Protein AF-A0A1Q6SM02-F1 (afdb_monomer_lite)

pLDDT: mean 79.11, std 16.84, range [33.75, 97.19]

Structure (mmCIF, N/CA/C/O backbone):
data_AF-A0A1Q6SM02-F1
#
_entry.id   AF-A0A1Q6SM02-F1
#
loop_
_atom_site.group_PDB
_atom_site.id
_atom_site.type_symbol
_atom_site.label_atom_id
_atom_site.label_alt_id
_atom_site.label_comp_id
_atom_site.label_asym_id
_atom_site.label_entity_id
_atom_site.label_seq_id
_atom_site.pdbx_PDB_ins_code
_atom_site.Cartn_x
_atom_site.Cartn_y
_atom_site.Cartn_z
_atom_site.occupancy
_atom_site.B_iso_or_equiv
_atom_site.auth_seq_id
_atom_site.auth_comp_id
_atom_site.auth_asym_id
_atom_site.auth_atom_id
_atom_site.pdbx_PDB_model_num
ATOM 1 N N . MET A 1 1 ? -46.611 18.365 -77.953 1.00 64.06 1 MET A N 1
ATOM 2 C CA . MET A 1 1 ? -45.571 18.614 -76.939 1.00 64.06 1 MET A CA 1
ATOM 3 C C . MET A 1 1 ? -44.257 18.546 -77.681 1.00 64.06 1 MET A C 1
ATOM 5 O O . MET A 1 1 ? -43.938 17.483 -78.205 1.00 64.06 1 MET A O 1
ATOM 9 N N . GLU A 1 2 ? -43.618 19.692 -77.895 1.00 83.81 2 GLU A N 1
ATOM 10 C CA . GLU A 1 2 ? -42.408 19.755 -78.713 1.00 83.81 2 GLU A CA 1
ATOM 11 C C . GLU A 1 2 ? -41.227 19.149 -77.948 1.00 83.81 2 GLU A C 1
ATOM 13 O O . GLU A 1 2 ? -41.167 19.197 -76.719 1.00 83.81 2 GLU A O 1
ATOM 18 N N . ILE A 1 3 ? -40.283 18.544 -78.671 1.00 79.31 3 ILE A N 1
ATOM 19 C CA . ILE A 1 3 ? -39.077 17.931 -78.087 1.00 79.31 3 ILE A CA 1
ATOM 20 C C . ILE A 1 3 ? -38.283 18.949 -77.249 1.00 79.31 3 ILE A C 1
ATOM 22 O O . ILE A 1 3 ? -37.636 18.576 -76.274 1.00 79.31 3 ILE A O 1
ATOM 26 N N . THR A 1 4 ? -38.375 20.232 -77.592 1.00 79.38 4 THR A N 1
ATOM 27 C CA . THR A 1 4 ? -37.772 21.363 -76.881 1.00 79.38 4 THR A CA 1
ATOM 28 C C . THR A 1 4 ? -38.347 21.554 -75.475 1.00 79.38 4 THR A C 1
ATOM 30 O O . THR A 1 4 ? -37.567 21.700 -74.537 1.00 79.38 4 THR A O 1
ATOM 33 N N . ASP A 1 5 ? -39.666 21.460 -75.284 1.00 79.69 5 ASP A N 1
ATOM 34 C CA . ASP A 1 5 ? -40.306 21.573 -73.960 1.00 79.69 5 ASP A CA 1
ATOM 35 C C . ASP A 1 5 ? -39.909 20.414 -73.038 1.00 79.69 5 ASP A C 1
ATOM 37 O O . ASP A 1 5 ? -39.631 20.596 -71.850 1.00 79.69 5 ASP A O 1
ATOM 41 N N . VAL A 1 6 ? -39.823 19.208 -73.605 1.00 80.75 6 VAL A N 1
ATOM 42 C CA . VAL A 1 6 ? -39.367 18.011 -72.886 1.00 80.75 6 VAL A CA 1
ATOM 43 C C . VAL A 1 6 ? -37.889 18.148 -72.504 1.00 80.75 6 VAL A C 1
ATOM 45 O O . VAL A 1 6 ? -37.500 17.790 -71.392 1.00 80.75 6 VAL A O 1
ATOM 48 N N . LEU A 1 7 ? -37.065 18.729 -73.381 1.00 77.56 7 LEU A N 1
ATOM 49 C CA . LEU A 1 7 ? -35.649 18.979 -73.116 1.00 77.56 7 LEU A CA 1
ATOM 50 C C . LEU A 1 7 ? -35.455 20.003 -71.985 1.00 77.56 7 LEU A C 1
ATOM 52 O O . LEU A 1 7 ? -34.663 19.757 -71.075 1.00 77.56 7 LEU A O 1
ATOM 56 N N . PHE A 1 8 ? -36.219 21.101 -71.979 1.00 81.19 8 PHE A N 1
ATOM 57 C CA . PHE A 1 8 ? -36.167 22.105 -70.908 1.00 81.19 8 PHE A CA 1
ATOM 58 C C . PHE A 1 8 ? -36.619 21.564 -69.548 1.00 81.19 8 PHE A C 1
ATOM 60 O O . PHE A 1 8 ? -36.100 22.006 -68.524 1.00 81.19 8 PHE A O 1
ATOM 67 N N . ALA A 1 9 ? -37.531 20.589 -69.517 1.00 82.12 9 ALA A N 1
ATOM 68 C CA . ALA A 1 9 ? -37.955 19.944 -68.276 1.00 82.12 9 ALA A CA 1
ATOM 69 C C . ALA A 1 9 ? -36.935 18.911 -67.755 1.00 82.12 9 ALA A C 1
ATOM 71 O O . ALA A 1 9 ? -36.728 18.802 -66.547 1.00 82.12 9 ALA A O 1
ATOM 72 N N . ILE A 1 10 ? -36.271 18.162 -68.642 1.00 86.75 10 ILE A N 1
ATOM 73 C CA . ILE A 1 10 ? -35.351 17.077 -68.254 1.00 86.75 10 ILE A CA 1
ATOM 74 C C . ILE A 1 10 ? -33.971 17.604 -67.842 1.00 86.75 10 ILE A C 1
ATOM 76 O O . ILE A 1 10 ? -33.376 17.083 -66.898 1.00 86.75 10 ILE A O 1
ATOM 80 N N . VAL A 1 11 ? -33.458 18.643 -68.506 1.00 89.62 11 VAL A N 1
ATOM 81 C CA . VAL A 1 11 ? -32.135 19.227 -68.212 1.00 89.62 11 VAL A CA 1
ATOM 82 C C . VAL A 1 11 ? -31.948 19.624 -66.732 1.00 89.62 11 VAL A C 1
ATOM 84 O O . VAL A 1 11 ? -30.945 19.208 -66.146 1.00 89.62 11 VAL A O 1
ATOM 87 N N . PRO A 1 12 ? -32.871 20.352 -66.069 1.00 88.19 12 PRO A N 1
ATOM 88 C CA . PRO A 1 12 ? -32.714 20.690 -64.654 1.00 88.19 12 PRO A CA 1
ATOM 89 C C . PRO A 1 12 ? -32.813 19.460 -63.743 1.00 88.19 12 PRO A C 1
ATOM 91 O O . PRO A 1 12 ? -32.102 19.385 -62.743 1.00 88.19 12 PRO A O 1
ATOM 94 N N . ILE A 1 13 ? -33.630 18.463 -64.099 1.00 89.50 13 ILE A N 1
ATOM 95 C CA . ILE A 1 13 ? -33.746 17.213 -63.334 1.00 89.50 13 ILE A CA 1
ATOM 96 C C . ILE A 1 13 ? -32.425 16.439 -63.389 1.00 89.50 13 ILE A C 1
ATOM 98 O O . ILE A 1 13 ? -31.925 16.000 -62.353 1.00 89.50 13 ILE A O 1
ATOM 102 N N . LEU A 1 14 ? -31.814 16.327 -64.573 1.00 90.25 14 LEU A N 1
ATOM 103 C CA . LEU A 1 14 ? -30.504 15.694 -64.730 1.00 90.25 14 LEU A CA 1
ATOM 104 C C . LEU A 1 14 ? -29.422 16.433 -63.939 1.00 90.25 14 LEU A C 1
ATOM 106 O O . LEU A 1 14 ? -28.607 15.788 -63.282 1.00 90.25 14 LEU A O 1
ATOM 110 N N . PHE A 1 15 ? -29.446 17.768 -63.932 1.00 92.25 15 PHE A N 1
ATOM 111 C CA . PHE A 1 15 ? -28.503 18.562 -63.146 1.00 92.25 15 PHE A CA 1
ATOM 112 C C . PHE A 1 15 ? -28.636 18.291 -61.640 1.00 92.25 15 PHE A C 1
ATOM 114 O O . PHE A 1 15 ? -27.630 18.076 -60.965 1.00 92.25 15 PHE A O 1
ATOM 121 N N . VAL A 1 16 ? -29.865 18.219 -61.118 1.00 93.25 16 VAL A N 1
ATOM 122 C CA . VAL A 1 16 ? -30.122 17.898 -59.704 1.00 93.25 16 VAL A CA 1
ATOM 123 C C . VAL A 1 16 ? -29.669 16.477 -59.361 1.00 93.25 16 VAL A C 1
ATOM 125 O O . VAL A 1 16 ? -29.028 16.282 -58.330 1.00 93.25 16 VAL A O 1
ATOM 128 N N . VAL A 1 17 ? -29.931 15.489 -60.222 1.00 92.19 17 VAL A N 1
ATOM 129 C CA . VAL A 1 17 ? -29.490 14.099 -60.002 1.00 92.19 17 VAL A CA 1
ATOM 130 C C . VAL A 1 17 ? -27.964 14.002 -59.975 1.00 92.19 17 VAL A C 1
ATOM 132 O O . VAL A 1 17 ? -27.406 13.373 -59.073 1.00 92.19 17 VAL A O 1
ATOM 135 N N . VAL A 1 18 ? -27.278 14.669 -60.909 1.00 93.44 18 VAL A N 1
ATOM 136 C CA . VAL A 1 18 ? -25.810 14.729 -60.920 1.00 93.44 18 VAL A CA 1
ATOM 137 C C . VAL A 1 18 ? -25.301 15.413 -59.652 1.00 93.44 18 VAL A C 1
ATOM 139 O O . VAL A 1 18 ? -24.411 14.876 -58.992 1.00 93.44 18 VAL A O 1
ATOM 142 N N . PHE A 1 19 ? -25.902 16.532 -59.247 1.00 93.38 19 PHE A N 1
ATOM 143 C CA . PHE A 1 19 ? -25.490 17.259 -58.048 1.00 93.38 19 PHE A CA 1
ATOM 144 C C . PHE A 1 19 ? -25.663 16.423 -56.772 1.00 93.38 19 PHE A C 1
ATOM 146 O O . PHE A 1 19 ? -24.731 16.334 -55.975 1.00 93.38 19 PHE A O 1
ATOM 153 N N . ILE A 1 20 ? -26.801 15.737 -56.607 1.00 93.25 20 ILE A N 1
ATOM 154 C CA . ILE A 1 20 ? -27.042 14.813 -55.487 1.00 93.25 20 ILE A CA 1
ATOM 155 C C . ILE A 1 20 ? -26.026 13.664 -55.515 1.00 93.25 20 ILE A C 1
ATOM 157 O O . ILE A 1 20 ? -25.458 13.331 -54.476 1.00 93.25 20 ILE A O 1
ATOM 161 N N . SER A 1 21 ? -25.731 13.088 -56.685 1.00 87.81 21 SER A N 1
ATOM 162 C CA . SER A 1 21 ? -24.737 12.012 -56.796 1.00 87.81 21 SER A CA 1
ATOM 163 C C . SER A 1 21 ? -23.340 12.470 -56.348 1.00 87.81 21 SER A C 1
ATOM 165 O O . SER A 1 21 ? -22.699 11.793 -55.547 1.00 87.81 21 SER A O 1
ATOM 167 N N . VAL A 1 22 ? -22.905 13.670 -56.745 1.00 91.94 22 VAL A N 1
ATOM 168 C CA . VAL A 1 22 ? -21.622 14.244 -56.314 1.00 91.94 22 VAL A CA 1
ATOM 169 C C . VAL A 1 22 ? -21.636 14.522 -54.813 1.00 91.94 22 VAL A C 1
ATOM 171 O O . VAL A 1 22 ? -20.693 14.155 -54.113 1.00 91.94 22 VAL A O 1
ATOM 174 N N . PHE A 1 23 ? -22.721 15.100 -54.294 1.00 90.62 23 PHE A N 1
ATOM 175 C CA . PHE A 1 23 ? -22.845 15.420 -52.873 1.00 90.62 23 PHE A CA 1
ATOM 176 C C . PHE A 1 23 ? -22.827 14.160 -51.999 1.00 90.62 23 PHE A C 1
ATOM 178 O O . PHE A 1 23 ? -22.146 14.129 -50.976 1.00 90.62 23 PHE A O 1
ATOM 185 N N . THR A 1 24 ? -23.500 13.086 -52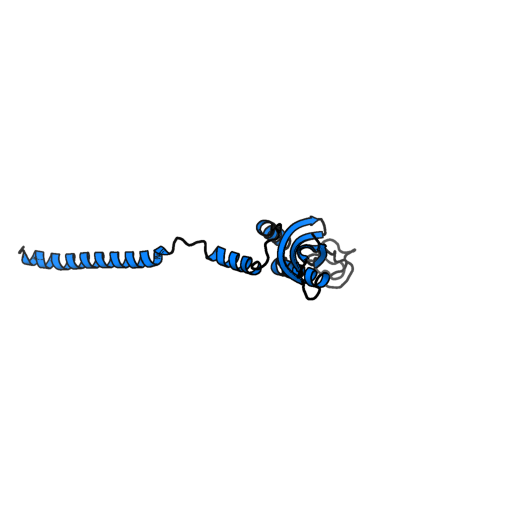.424 1.00 84.56 24 THR A N 1
ATOM 186 C CA . THR A 1 24 ? -23.455 11.792 -51.721 1.00 84.56 24 THR A CA 1
ATOM 187 C C . THR A 1 24 ? -22.058 11.176 -51.743 1.00 84.56 24 THR A C 1
ATOM 189 O O . THR A 1 24 ? -21.613 10.683 -50.710 1.00 84.56 24 THR A O 1
ATOM 192 N N . VAL A 1 25 ? -21.320 11.259 -52.856 1.00 85.88 25 VAL A N 1
ATOM 193 C CA . VAL A 1 25 ? -19.926 10.787 -52.923 1.00 85.88 25 VAL A CA 1
ATOM 194 C C . VAL A 1 25 ? -19.028 11.598 -51.989 1.00 85.88 25 VAL A C 1
ATOM 196 O O . VAL A 1 25 ? -18.250 11.000 -51.251 1.00 85.88 25 VAL A O 1
ATOM 199 N N . VAL A 1 26 ? -19.166 12.927 -51.957 1.00 86.19 26 VAL A N 1
ATOM 200 C CA . VAL A 1 26 ? -18.402 13.815 -51.061 1.00 86.19 26 VAL A CA 1
ATOM 201 C C . VAL A 1 26 ? -18.726 13.541 -49.590 1.00 86.19 26 VAL A C 1
ATOM 203 O O . VAL A 1 26 ? -17.819 13.424 -48.770 1.00 86.19 26 VAL A O 1
ATOM 206 N N . ILE A 1 27 ? -20.003 13.367 -49.239 1.00 83.00 27 ILE A N 1
ATOM 207 C CA . ILE A 1 27 ? -20.392 12.977 -47.878 1.00 83.00 27 ILE A CA 1
ATOM 208 C C . ILE A 1 27 ? -19.813 11.602 -47.544 1.00 83.00 27 ILE A C 1
ATOM 210 O O . ILE A 1 27 ? -19.272 11.433 -46.460 1.00 83.00 27 ILE A O 1
ATOM 214 N N . VAL A 1 28 ? -19.856 10.624 -48.452 1.00 79.38 28 VAL A N 1
ATOM 215 C CA . VAL A 1 28 ? -19.294 9.288 -48.200 1.00 79.38 28 VAL A CA 1
ATOM 216 C C . VAL A 1 28 ? -17.771 9.321 -48.084 1.00 79.38 28 VAL A C 1
ATOM 218 O O . VAL A 1 28 ? -17.237 8.565 -47.279 1.00 79.38 28 VAL A O 1
ATOM 221 N N . THR A 1 29 ? -17.048 10.167 -48.821 1.00 75.25 29 THR A N 1
ATOM 222 C CA . THR A 1 29 ? -15.586 10.295 -48.683 1.00 75.25 29 THR A CA 1
ATOM 223 C C . THR A 1 29 ? -15.193 11.047 -47.415 1.00 75.25 29 THR A C 1
ATOM 225 O O . THR A 1 29 ? -14.247 10.625 -46.752 1.00 75.25 29 THR A O 1
ATOM 228 N N . ILE A 1 30 ? -15.946 12.073 -47.006 1.00 74.12 30 ILE A N 1
ATOM 229 C CA . ILE A 1 30 ? -15.756 12.767 -45.721 1.00 74.12 30 ILE A CA 1
ATOM 230 C C . ILE A 1 30 ? -16.114 11.838 -44.557 1.00 74.12 30 ILE A C 1
ATOM 232 O O . ILE A 1 30 ? -15.329 11.683 -43.626 1.00 74.12 30 ILE A O 1
ATOM 236 N N . VAL A 1 31 ? -17.256 11.151 -44.625 1.00 69.25 31 VAL A N 1
ATOM 237 C CA . VAL A 1 31 ? -17.684 10.191 -43.603 1.00 69.25 31 VAL A CA 1
ATOM 238 C C . VAL A 1 31 ? -16.761 8.983 -43.585 1.00 69.25 31 VAL A C 1
ATOM 240 O O . VAL A 1 31 ? -16.445 8.550 -42.496 1.00 69.25 31 VAL A O 1
ATOM 243 N N . LYS A 1 32 ? -16.239 8.461 -44.704 1.00 63.03 32 LYS A N 1
ATOM 244 C CA . LYS A 1 32 ? -15.178 7.430 -44.677 1.00 63.03 32 LYS A CA 1
ATOM 245 C C . LYS A 1 32 ? -13.857 7.976 -44.130 1.00 63.03 32 LYS A C 1
ATOM 247 O O . LYS A 1 32 ? -13.170 7.241 -43.429 1.00 63.03 32 LYS A O 1
ATOM 252 N N . GLY A 1 33 ? -13.523 9.239 -44.392 1.00 56.91 33 GLY A N 1
ATOM 253 C CA . GLY A 1 33 ? -12.367 9.916 -43.798 1.00 56.91 33 GLY A CA 1
ATOM 254 C C . GLY A 1 33 ? -12.482 10.064 -42.278 1.00 56.91 33 GLY A C 1
ATOM 255 O O . GLY A 1 33 ? -11.493 9.907 -41.572 1.00 56.91 33 GLY A O 1
ATOM 256 N N . ILE A 1 34 ? -13.699 10.275 -41.767 1.00 57.28 34 ILE A N 1
ATOM 257 C CA . ILE A 1 34 ? -14.002 10.383 -40.329 1.00 57.28 34 ILE A CA 1
ATOM 258 C C . ILE A 1 34 ? -14.251 8.995 -39.693 1.00 57.28 34 ILE A C 1
ATOM 260 O O . ILE A 1 34 ? -13.859 8.737 -38.559 1.00 57.28 34 ILE A O 1
ATOM 264 N N . SER A 1 35 ? -14.850 8.060 -40.432 1.00 55.00 35 SER A N 1
ATOM 265 C CA . SER A 1 35 ? -15.261 6.714 -39.996 1.00 55.00 35 SER A CA 1
ATOM 266 C C . SER A 1 35 ? -14.170 5.657 -40.175 1.00 55.00 35 SER A C 1
ATOM 268 O O . SER A 1 35 ? -14.299 4.564 -39.622 1.00 55.00 35 SER A O 1
ATOM 270 N N . SER A 1 36 ? -13.065 5.960 -40.861 1.00 50.28 36 SER A N 1
ATOM 271 C CA . SER A 1 36 ? -11.835 5.152 -40.818 1.00 50.28 36 SER A CA 1
ATOM 272 C C . SER A 1 36 ? -11.050 5.355 -39.508 1.00 50.28 36 SER A C 1
ATOM 274 O O . SER A 1 36 ? -9.851 5.095 -39.445 1.00 50.28 36 SER A O 1
ATOM 276 N N . SER A 1 37 ? -11.736 5.785 -38.446 1.00 43.94 37 SER A N 1
ATOM 277 C CA . SER A 1 37 ? -11.270 5.759 -37.060 1.00 43.94 37 SER A CA 1
ATOM 278 C C . SER A 1 37 ? -12.229 4.965 -36.159 1.00 43.94 37 SER A C 1
ATOM 280 O O . SER A 1 37 ? -12.432 5.274 -34.993 1.00 43.94 37 SER A O 1
ATOM 282 N N . HIS A 1 38 ? -12.827 3.892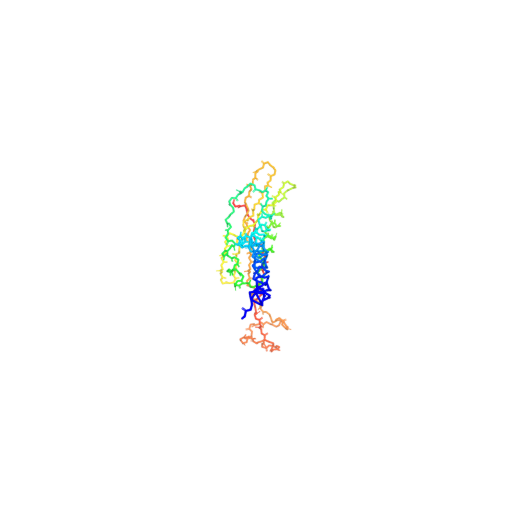 -36.682 1.00 45.78 38 HIS A N 1
ATOM 283 C CA . HIS A 1 38 ? -13.425 2.836 -35.857 1.00 45.78 38 HIS A CA 1
ATOM 284 C C . HIS A 1 38 ? -12.694 1.508 -36.067 1.00 45.78 38 HIS A C 1
ATOM 286 O O . HIS A 1 38 ? -13.245 0.497 -36.487 1.00 45.78 38 HIS A O 1
ATOM 292 N N . ARG A 1 39 ? -11.400 1.534 -35.740 1.00 44.88 39 ARG A N 1
ATOM 293 C CA . ARG A 1 39 ? -10.610 0.371 -35.315 1.00 44.88 39 ARG A CA 1
ATOM 294 C C . ARG A 1 39 ? -9.510 0.830 -34.353 1.00 44.88 39 ARG A C 1
ATOM 296 O O . ARG A 1 39 ? -8.335 0.579 -34.571 1.00 44.88 39 ARG A O 1
ATOM 303 N N . MET A 1 40 ? -9.883 1.550 -33.293 1.00 41.38 40 MET A N 1
ATOM 304 C CA . MET A 1 40 ? -8.947 1.863 -32.206 1.00 41.38 40 MET A CA 1
ATOM 305 C C . MET A 1 40 ? -9.631 2.166 -30.860 1.00 41.38 40 MET A C 1
ATOM 307 O O . MET A 1 40 ? -9.184 3.010 -30.093 1.00 41.38 40 MET A O 1
ATOM 311 N N . THR A 1 41 ? -10.664 1.406 -30.483 1.00 40.88 41 THR A N 1
ATOM 312 C CA . THR A 1 41 ? -11.091 1.282 -29.070 1.00 40.88 41 THR A CA 1
ATOM 313 C C . THR A 1 41 ? -10.127 0.376 -28.298 1.00 40.88 41 THR A C 1
ATOM 315 O O . THR A 1 41 ? -10.497 -0.664 -27.766 1.00 40.88 41 THR A O 1
ATOM 318 N N . GLY A 1 42 ? -8.850 0.744 -28.310 1.00 47.41 42 GLY A N 1
ATOM 319 C CA . GLY A 1 42 ? -7.785 0.055 -27.585 1.00 47.41 42 GLY A CA 1
ATOM 320 C C . GLY A 1 42 ? -6.601 0.960 -27.263 1.00 47.41 42 GLY A C 1
ATOM 321 O O . GLY A 1 42 ? -5.591 0.466 -26.785 1.00 47.41 42 GLY A O 1
ATOM 322 N N . ALA A 1 43 ? -6.690 2.265 -27.547 1.00 46.38 43 ALA A N 1
ATOM 323 C CA . ALA A 1 43 ? -5.626 3.219 -27.249 1.00 46.38 43 ALA A CA 1
ATOM 324 C C . ALA A 1 43 ? -5.890 4.027 -25.970 1.00 46.38 43 ALA A C 1
ATOM 326 O O . ALA A 1 43 ? -4.938 4.292 -25.259 1.00 46.38 43 ALA A O 1
ATOM 327 N N . VAL A 1 44 ? -7.141 4.336 -25.604 1.00 45.84 44 VAL A N 1
ATOM 328 C CA . VAL A 1 44 ? -7.430 5.095 -24.363 1.00 45.84 44 VAL A CA 1
ATOM 329 C C . VAL A 1 44 ? -7.294 4.222 -23.111 1.00 45.84 44 VAL A C 1
ATOM 331 O O . VAL A 1 44 ? -6.807 4.687 -22.086 1.00 45.84 44 VAL A O 1
ATOM 334 N N . ASP A 1 45 ? -7.601 2.929 -23.223 1.00 44.69 45 ASP A N 1
ATOM 335 C CA . ASP A 1 45 ? -7.330 1.961 -22.153 1.00 44.69 45 ASP A CA 1
ATOM 336 C C . ASP A 1 45 ? -5.826 1.645 -22.051 1.00 44.69 45 ASP A C 1
ATOM 338 O O . ASP A 1 45 ? -5.266 1.450 -20.971 1.00 44.69 45 ASP A O 1
ATOM 342 N N . ARG A 1 46 ? -5.121 1.702 -23.193 1.00 43.69 46 ARG A N 1
ATOM 343 C CA . ARG A 1 46 ? -3.664 1.582 -23.230 1.00 43.69 46 ARG A CA 1
ATOM 344 C C . ARG A 1 46 ? -2.951 2.824 -22.753 1.00 43.69 46 ARG A C 1
ATOM 346 O O . ARG A 1 46 ? -1.893 2.629 -22.214 1.00 43.69 46 ARG A O 1
ATOM 353 N N . THR A 1 47 ? -3.437 4.056 -22.891 1.00 47.28 47 THR A N 1
ATOM 354 C CA . THR A 1 47 ? -2.702 5.216 -22.348 1.00 47.28 47 THR A CA 1
ATOM 355 C C . THR A 1 47 ? -2.800 5.276 -20.827 1.00 47.28 47 THR A C 1
ATOM 357 O O . THR A 1 47 ? -1.827 5.653 -20.189 1.00 47.28 47 THR A O 1
ATOM 360 N N . ILE A 1 48 ? -3.909 4.826 -20.228 1.00 51.00 48 ILE A N 1
ATOM 361 C CA . ILE A 1 48 ? -4.004 4.644 -18.769 1.00 51.00 48 ILE A CA 1
ATOM 362 C C . ILE A 1 48 ? -3.131 3.459 -18.330 1.00 51.00 48 ILE A C 1
ATOM 364 O O . ILE A 1 48 ? -2.335 3.603 -17.405 1.00 51.00 48 ILE A O 1
ATOM 368 N N . SER A 1 49 ? -3.174 2.336 -19.056 1.00 47.66 49 SER A N 1
ATOM 369 C CA . SER A 1 49 ? -2.292 1.189 -18.784 1.00 47.66 49 SER A CA 1
ATOM 370 C C . SER A 1 49 ? -0.814 1.495 -19.055 1.00 47.66 49 SER A C 1
ATOM 372 O O . SER A 1 49 ? 0.039 1.028 -18.325 1.00 47.66 49 SER A O 1
ATOM 374 N N . GLN A 1 50 ? -0.489 2.337 -20.037 1.00 47.91 50 GLN A N 1
ATOM 375 C CA . GLN A 1 50 ? 0.863 2.781 -20.391 1.00 47.91 50 GLN A CA 1
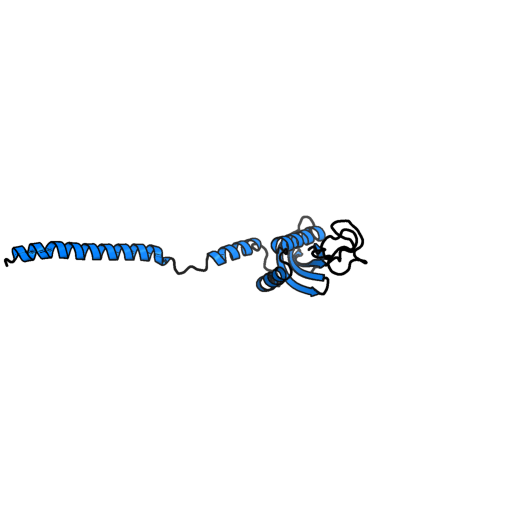ATOM 376 C C . GLN A 1 50 ? 1.337 3.892 -19.462 1.00 47.91 50 GLN A C 1
ATOM 378 O O . GLN A 1 50 ? 2.531 3.974 -19.216 1.00 47.91 50 GLN A O 1
ATOM 383 N N . ALA A 1 51 ? 0.453 4.723 -18.904 1.00 47.75 51 ALA A N 1
ATOM 384 C CA . ALA A 1 51 ? 0.790 5.645 -17.819 1.00 47.75 51 ALA A CA 1
ATOM 385 C C . ALA A 1 51 ? 1.042 4.883 -16.504 1.00 47.75 51 ALA A C 1
ATOM 387 O O . ALA A 1 51 ? 1.906 5.279 -15.726 1.00 47.75 51 ALA A O 1
ATOM 388 N N . MET A 1 52 ? 0.367 3.748 -16.286 1.00 47.66 52 MET A N 1
ATOM 389 C CA . MET A 1 52 ? 0.689 2.818 -15.196 1.00 47.66 52 MET A CA 1
ATOM 390 C C . MET A 1 52 ? 1.959 1.988 -15.486 1.00 47.66 52 MET A C 1
ATOM 392 O O . MET A 1 52 ? 2.784 1.821 -14.590 1.00 47.66 52 MET A O 1
ATOM 396 N N . ASP A 1 53 ? 2.192 1.557 -16.731 1.00 45.59 53 ASP A N 1
ATOM 397 C CA . ASP A 1 53 ? 3.385 0.794 -17.136 1.00 45.59 53 ASP A CA 1
ATOM 398 C C . ASP A 1 53 ? 4.636 1.674 -17.291 1.00 45.59 53 ASP A C 1
ATOM 400 O O . ASP A 1 53 ? 5.751 1.190 -17.112 1.00 45.59 53 ASP A O 1
ATOM 404 N N . SER A 1 54 ? 4.506 2.976 -17.558 1.00 41.34 54 SER A N 1
ATOM 405 C CA . SER A 1 54 ? 5.646 3.911 -17.642 1.00 41.34 54 SER A CA 1
ATOM 406 C C . SER A 1 54 ? 6.183 4.351 -16.277 1.00 41.34 54 SER A C 1
ATOM 408 O O . SER A 1 54 ? 7.272 4.915 -16.213 1.00 41.34 54 SER A O 1
ATOM 410 N N . ILE A 1 55 ? 5.516 3.984 -15.175 1.00 47.44 55 ILE A N 1
ATOM 411 C CA . ILE A 1 55 ? 6.124 3.968 -13.831 1.00 47.44 55 ILE A CA 1
ATOM 412 C C . ILE A 1 55 ? 6.972 2.689 -13.626 1.00 47.44 55 ILE A C 1
ATOM 414 O O . ILE A 1 55 ? 7.800 2.627 -12.715 1.00 47.44 55 ILE A O 1
ATOM 418 N N . SER A 1 56 ? 6.822 1.675 -14.488 1.00 44.66 56 SER A N 1
ATOM 419 C CA . SER A 1 56 ? 7.564 0.402 -14.429 1.00 44.66 56 SER A CA 1
ATOM 420 C C . SER A 1 56 ? 8.755 0.311 -15.398 1.00 44.66 56 SER A C 1
ATOM 422 O O . SER A 1 56 ? 9.503 -0.670 -15.383 1.00 44.66 56 SER A O 1
ATOM 424 N N . GLY A 1 57 ? 8.979 1.335 -16.224 1.00 36.25 57 GLY A N 1
ATOM 425 C CA . GLY A 1 57 ? 10.043 1.343 -17.224 1.00 36.25 57 GLY A CA 1
ATOM 426 C C . GLY A 1 57 ? 11.430 1.567 -16.623 1.00 36.25 57 GLY A C 1
ATOM 427 O O . GLY A 1 57 ? 11.833 2.706 -16.415 1.00 36.25 57 GLY A O 1
ATOM 428 N N . GLY A 1 58 ? 12.188 0.487 -16.408 1.00 33.75 58 GLY A N 1
ATOM 429 C CA . GLY A 1 58 ? 13.642 0.583 -16.223 1.00 33.75 58 GLY A CA 1
ATOM 430 C C . GLY A 1 58 ? 14.325 -0.508 -15.404 1.00 33.75 58 GLY A C 1
ATOM 431 O O . GLY A 1 58 ? 15.533 -0.417 -15.208 1.00 33.75 58 GLY A O 1
ATOM 432 N N . PHE A 1 59 ? 13.611 -1.529 -14.923 1.00 39.59 59 PHE A N 1
ATOM 433 C CA . PHE A 1 59 ? 14.221 -2.617 -14.160 1.00 39.59 59 PHE A CA 1
ATOM 434 C C . PHE A 1 59 ? 13.972 -3.966 -14.815 1.00 39.59 59 PHE A C 1
ATOM 436 O O . PHE A 1 59 ? 12.829 -4.381 -14.975 1.00 39.59 59 PHE A O 1
ATOM 443 N N . GLN A 1 60 ? 15.060 -4.642 -15.190 1.00 46.50 60 GLN A N 1
ATOM 444 C CA . GLN A 1 60 ? 15.065 -6.020 -15.672 1.00 46.50 60 GLN A CA 1
ATOM 445 C C . GLN A 1 60 ? 14.181 -6.864 -14.742 1.00 46.50 60 GLN A C 1
ATOM 447 O O . GLN A 1 60 ? 14.437 -6.948 -13.538 1.00 46.50 60 GLN A O 1
ATOM 452 N N . SER A 1 61 ? 13.072 -7.354 -15.296 1.00 43.41 61 SER A N 1
ATOM 453 C CA . SER A 1 61 ? 11.882 -7.749 -14.548 1.00 43.41 61 SER A CA 1
ATOM 454 C C . SER A 1 61 ? 12.191 -8.880 -13.573 1.00 43.41 61 SER A C 1
ATOM 456 O O . SER A 1 61 ? 12.292 -10.040 -13.973 1.00 43.41 61 SER A O 1
ATOM 458 N N . LEU A 1 62 ? 12.285 -8.564 -12.281 1.00 57.41 62 LEU A N 1
ATOM 459 C CA . LEU A 1 62 ? 11.903 -9.560 -11.292 1.00 57.41 62 LEU A CA 1
ATOM 460 C C . LEU A 1 62 ? 10.422 -9.866 -11.518 1.00 57.41 62 LEU A C 1
ATOM 462 O O . LEU A 1 62 ? 9.625 -8.944 -11.703 1.00 57.41 62 LEU A O 1
ATOM 466 N N . MET A 1 63 ? 10.054 -11.146 -11.496 1.00 65.56 63 MET A N 1
ATOM 467 C CA . MET A 1 63 ? 8.651 -11.539 -11.415 1.00 65.56 63 MET A CA 1
ATOM 468 C C . MET A 1 63 ? 8.117 -11.082 -10.059 1.00 65.56 63 MET A C 1
ATOM 470 O O . MET A 1 63 ? 8.326 -11.738 -9.040 1.00 65.56 63 MET A O 1
ATOM 474 N N . LEU A 1 64 ? 7.487 -9.911 -10.051 1.00 76.94 64 LEU A N 1
ATOM 475 C CA . LEU A 1 64 ? 6.638 -9.492 -8.952 1.00 76.94 64 LEU A CA 1
ATOM 476 C C . LEU A 1 64 ? 5.268 -10.140 -9.147 1.00 76.94 64 LEU A C 1
ATOM 478 O O . LEU A 1 64 ? 4.736 -10.168 -10.262 1.00 76.94 64 LEU A O 1
ATOM 482 N N . ASN A 1 65 ? 4.683 -10.636 -8.067 1.00 84.38 65 ASN A N 1
ATOM 483 C CA . ASN A 1 65 ? 3.390 -11.306 -8.085 1.00 84.38 65 ASN A CA 1
ATOM 484 C C . ASN A 1 65 ? 2.255 -10.278 -8.153 1.00 84.38 65 ASN A C 1
ATOM 486 O O . ASN A 1 65 ? 1.520 -10.103 -7.192 1.00 84.38 65 ASN A O 1
ATOM 490 N N . ASN A 1 66 ? 2.113 -9.555 -9.264 1.00 87.31 66 ASN A N 1
ATOM 491 C CA . ASN A 1 66 ? 1.102 -8.504 -9.375 1.00 87.31 66 ASN A CA 1
ATOM 492 C C . ASN A 1 66 ? -0.321 -9.089 -9.434 1.00 87.31 66 ASN A C 1
ATOM 494 O O . ASN A 1 66 ? -0.723 -9.679 -10.436 1.00 87.31 66 ASN A O 1
ATOM 498 N N . ARG A 1 67 ? -1.102 -8.871 -8.372 1.00 90.56 67 ARG A N 1
ATOM 499 C CA . ARG A 1 67 ? -2.527 -9.234 -8.276 1.00 90.56 67 ARG A CA 1
ATOM 500 C C . ARG A 1 67 ? -3.428 -8.009 -8.096 1.00 90.56 67 ARG A C 1
ATOM 502 O O . ARG A 1 67 ? -4.613 -8.150 -7.790 1.00 90.56 67 ARG A O 1
ATOM 509 N N . GLY A 1 68 ? -2.898 -6.805 -8.337 1.00 82.94 68 GLY A N 1
ATOM 510 C CA . GLY A 1 68 ? -3.604 -5.539 -8.133 1.00 82.94 68 GLY A CA 1
ATOM 511 C C . GLY A 1 68 ? -4.929 -5.436 -8.894 1.00 82.94 68 GLY A C 1
ATOM 512 O O . GLY A 1 68 ? -5.895 -4.921 -8.344 1.00 82.94 68 GLY A O 1
ATOM 513 N N . GLY A 1 69 ? -5.021 -6.002 -10.102 1.00 85.56 69 GLY A N 1
ATOM 514 C CA . GLY A 1 69 ? -6.251 -5.965 -10.907 1.00 85.56 69 GLY A CA 1
ATOM 515 C C . GLY A 1 69 ? -7.466 -6.640 -10.254 1.00 85.56 69 GLY A C 1
ATOM 516 O O . GLY A 1 69 ? -8.593 -6.236 -10.513 1.00 85.56 69 GLY A O 1
ATOM 517 N N . VAL A 1 70 ? -7.249 -7.631 -9.381 1.00 90.31 70 VAL A N 1
ATOM 518 C CA . VAL A 1 70 ? -8.327 -8.310 -8.637 1.00 90.31 70 VAL A CA 1
ATOM 519 C C . VAL A 1 70 ? -8.438 -7.766 -7.214 1.00 90.31 70 VAL A C 1
ATOM 521 O O . VAL A 1 70 ? -9.541 -7.583 -6.704 1.00 90.31 70 VAL A O 1
ATOM 524 N N . LEU A 1 71 ? -7.302 -7.481 -6.574 1.00 90.25 71 LEU A N 1
ATOM 525 C CA . LEU A 1 71 ? -7.271 -7.114 -5.160 1.00 90.25 71 LEU A CA 1
ATOM 526 C C . LEU A 1 71 ? -7.648 -5.654 -4.905 1.00 90.25 71 LEU A C 1
ATOM 528 O O . LEU A 1 71 ? -8.273 -5.381 -3.890 1.00 90.25 71 LEU A O 1
ATOM 532 N N . ILE A 1 72 ? -7.327 -4.716 -5.802 1.00 91.50 72 ILE A N 1
ATOM 533 C CA . ILE A 1 72 ? -7.665 -3.298 -5.592 1.00 91.50 72 ILE A CA 1
ATOM 534 C C . ILE A 1 72 ? -9.185 -3.098 -5.478 1.00 91.50 72 ILE A C 1
ATOM 536 O O . ILE A 1 72 ? -9.605 -2.517 -4.481 1.00 91.50 72 ILE A O 1
ATOM 540 N N . PRO A 1 73 ? -10.031 -3.619 -6.393 1.00 92.81 73 PRO A N 1
ATOM 541 C CA . PRO A 1 73 ? -11.482 -3.514 -6.237 1.00 92.81 73 PRO A CA 1
ATOM 542 C C . PRO A 1 73 ? -11.996 -4.140 -4.936 1.00 92.81 73 PRO A C 1
ATOM 544 O O . PRO A 1 73 ? -12.871 -3.568 -4.293 1.00 92.81 73 PRO A O 1
ATOM 547 N N . GLN A 1 74 ? -11.437 -5.285 -4.526 1.00 92.12 74 GLN A N 1
ATOM 548 C CA . GLN A 1 74 ? -11.808 -5.951 -3.276 1.00 92.12 74 GLN A CA 1
ATOM 549 C C . GLN A 1 74 ? -11.447 -5.099 -2.050 1.00 92.12 74 GLN A C 1
ATOM 551 O O . GLN A 1 74 ? -12.280 -4.905 -1.169 1.00 92.12 74 GLN A O 1
ATOM 556 N N . ILE A 1 75 ? -10.228 -4.555 -2.006 1.00 92.56 75 ILE A N 1
ATOM 557 C CA . ILE A 1 75 ? -9.764 -3.708 -0.902 1.00 92.56 75 ILE A CA 1
ATOM 558 C C . ILE A 1 75 ? -10.574 -2.412 -0.857 1.00 92.56 75 ILE A C 1
ATOM 560 O O . ILE A 1 75 ? -10.995 -2.017 0.220 1.00 92.56 75 ILE A O 1
ATOM 564 N N . THR A 1 76 ? -10.829 -1.764 -1.998 1.00 92.31 76 THR A N 1
ATOM 565 C CA . THR A 1 76 ? -11.609 -0.516 -2.056 1.00 92.31 76 THR A CA 1
ATOM 566 C C . THR A 1 76 ? -13.085 -0.734 -1.710 1.00 92.31 76 THR A C 1
ATOM 568 O O . THR A 1 76 ? -13.710 0.157 -1.138 1.00 92.31 76 THR A O 1
ATOM 571 N N . ALA A 1 77 ? -13.648 -1.912 -1.998 1.00 90.62 77 ALA A N 1
ATOM 572 C CA . ALA A 1 77 ? -14.988 -2.274 -1.534 1.00 90.62 77 ALA A CA 1
ATOM 573 C C . ALA A 1 77 ? -15.050 -2.408 -0.001 1.00 90.62 77 ALA A C 1
ATOM 575 O O . ALA A 1 77 ? -16.018 -1.961 0.611 1.00 90.62 77 ALA A O 1
ATOM 576 N N . ASP A 1 78 ? -14.011 -2.980 0.616 1.00 90.06 78 ASP A N 1
ATOM 577 C CA . ASP A 1 78 ? -13.909 -3.106 2.075 1.00 90.06 78 ASP A CA 1
ATOM 578 C C . ASP A 1 78 ? -13.519 -1.779 2.763 1.00 90.06 78 ASP A C 1
ATOM 580 O O . ASP A 1 78 ? -13.972 -1.497 3.875 1.00 90.06 78 ASP A O 1
ATOM 584 N N . PHE A 1 79 ? -12.699 -0.961 2.098 1.00 90.88 79 PHE A N 1
ATOM 585 C CA . PHE A 1 79 ? -12.102 0.283 2.590 1.00 90.88 79 PHE A CA 1
ATOM 586 C C . PHE A 1 79 ? -12.164 1.372 1.505 1.00 90.88 79 PHE A C 1
ATOM 588 O O . PHE A 1 79 ? -11.214 1.531 0.733 1.00 90.88 79 PHE A O 1
ATOM 595 N N . PRO A 1 80 ? -13.261 2.148 1.429 1.00 88.69 80 PRO A N 1
ATOM 596 C CA . PRO A 1 80 ? -13.440 3.182 0.403 1.00 88.69 80 PRO A CA 1
ATOM 597 C C . PRO A 1 80 ? -12.387 4.299 0.428 1.00 88.69 80 PRO A C 1
ATOM 599 O O . PRO A 1 80 ? -12.201 5.001 -0.562 1.00 88.69 80 PRO A O 1
ATOM 602 N N . ASP A 1 81 ? -11.708 4.475 1.559 1.00 86.56 81 ASP A N 1
ATOM 603 C CA . ASP A 1 81 ? -10.624 5.432 1.783 1.00 86.56 81 ASP A CA 1
ATOM 604 C C . ASP A 1 81 ? -9.239 4.892 1.378 1.00 86.56 81 ASP A C 1
ATOM 606 O O . ASP A 1 81 ? -8.257 5.638 1.370 1.00 86.56 81 ASP A O 1
ATOM 610 N N 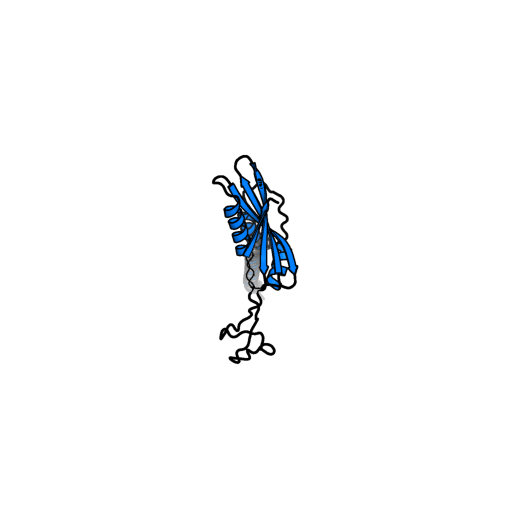. PHE A 1 82 ? -9.132 3.607 1.022 1.00 92.38 82 PHE A N 1
ATOM 611 C CA . PHE A 1 82 ? -7.873 3.020 0.581 1.00 92.38 82 PHE A CA 1
ATOM 612 C C . PHE A 1 82 ? -7.406 3.625 -0.748 1.00 92.38 82 PHE A C 1
ATOM 614 O O . PHE A 1 82 ? -8.099 3.563 -1.764 1.00 92.38 82 PHE A O 1
ATOM 621 N N . SER A 1 83 ? -6.172 4.135 -0.758 1.00 93.50 83 SER A N 1
ATOM 622 C CA . SER A 1 83 ? -5.507 4.647 -1.957 1.00 93.50 83 SER A CA 1
ATOM 623 C C . SER A 1 83 ? -4.329 3.749 -2.357 1.00 93.50 83 SER A C 1
ATOM 625 O O . SER A 1 83 ? -3.295 3.761 -1.678 1.00 93.50 83 SER A O 1
ATOM 627 N N . PRO A 1 84 ? -4.426 3.007 -3.480 1.00 92.81 84 PRO A N 1
ATOM 628 C CA . PRO A 1 84 ? -3.337 2.160 -3.965 1.00 92.81 84 PRO A CA 1
ATOM 629 C C . PRO A 1 84 ? -2.055 2.952 -4.233 1.00 92.81 84 PRO A C 1
ATOM 631 O O . PRO A 1 84 ? -0.965 2.506 -3.889 1.00 92.81 84 PRO A O 1
ATOM 634 N N . THR A 1 85 ? -2.176 4.155 -4.801 1.00 93.75 85 THR A N 1
ATOM 635 C CA . THR A 1 85 ? -1.030 5.021 -5.105 1.00 93.75 85 THR A CA 1
ATOM 636 C C . THR A 1 85 ? -0.267 5.403 -3.840 1.00 93.75 85 THR A C 1
ATOM 638 O O . THR A 1 85 ? 0.962 5.334 -3.821 1.00 93.75 85 THR A O 1
ATOM 641 N N . VAL A 1 86 ? -0.985 5.755 -2.769 1.00 94.12 86 VAL A N 1
ATOM 642 C CA . VAL A 1 86 ? -0.370 6.081 -1.474 1.00 94.12 86 VAL A CA 1
ATOM 643 C C . VAL A 1 86 ? 0.279 4.840 -0.869 1.00 94.12 86 VAL A C 1
ATOM 645 O O . VAL A 1 86 ? 1.439 4.905 -0.474 1.00 94.12 86 VAL A O 1
ATOM 648 N N . ALA A 1 87 ? -0.411 3.697 -0.869 1.00 94.75 87 ALA A N 1
ATOM 649 C CA . ALA A 1 87 ? 0.118 2.443 -0.333 1.00 94.75 87 ALA A CA 1
ATOM 650 C C . ALA A 1 87 ? 1.434 2.025 -1.018 1.00 94.75 87 ALA A C 1
ATOM 652 O O . ALA A 1 87 ? 2.424 1.724 -0.347 1.00 94.75 87 ALA A O 1
ATOM 653 N N . LEU A 1 88 ? 1.472 2.066 -2.355 1.00 95.50 88 LEU A N 1
ATOM 654 C CA . LEU A 1 88 ? 2.667 1.747 -3.140 1.00 95.50 88 LEU A CA 1
ATOM 655 C C . LEU A 1 88 ? 3.793 2.768 -2.914 1.00 95.50 88 LEU A C 1
ATOM 657 O O . LEU A 1 88 ? 4.955 2.375 -2.810 1.00 95.50 88 LEU A O 1
ATOM 661 N N . GLY A 1 89 ? 3.465 4.059 -2.802 1.00 94.06 89 GLY A N 1
ATOM 662 C CA . GLY A 1 89 ? 4.430 5.110 -2.470 1.00 94.06 89 GLY A CA 1
ATOM 663 C C . GLY A 1 89 ? 5.062 4.902 -1.092 1.00 94.06 89 GLY A C 1
ATOM 664 O O . GLY A 1 89 ? 6.287 4.873 -0.975 1.00 94.06 89 GLY A O 1
ATOM 665 N N . CYS A 1 90 ? 4.240 4.656 -0.069 1.00 94.81 90 CYS A N 1
ATOM 666 C CA . CYS A 1 90 ? 4.700 4.343 1.283 1.00 94.81 90 CYS A CA 1
ATOM 667 C C . CYS A 1 90 ? 5.571 3.084 1.318 1.00 94.81 90 CYS A C 1
ATOM 669 O O . CYS A 1 90 ? 6.569 3.056 2.033 1.00 94.81 90 CYS A O 1
ATOM 671 N N . ALA A 1 91 ? 5.232 2.050 0.544 1.00 95.94 91 ALA A N 1
ATOM 672 C CA . ALA A 1 91 ? 6.030 0.831 0.481 1.00 95.94 91 ALA A CA 1
ATOM 673 C C . ALA A 1 91 ? 7.416 1.066 -0.133 1.00 95.94 91 ALA A C 1
ATOM 675 O O . ALA A 1 91 ? 8.418 0.608 0.419 1.00 95.94 91 ALA A O 1
ATOM 676 N N . LYS A 1 92 ? 7.488 1.815 -1.242 1.00 94.38 92 LYS A N 1
ATOM 677 C CA . LYS A 1 92 ? 8.766 2.202 -1.855 1.00 94.38 92 LYS A CA 1
ATOM 678 C C . LYS A 1 92 ? 9.621 3.015 -0.890 1.00 94.38 92 LYS A C 1
ATOM 680 O O . LYS A 1 92 ? 10.805 2.720 -0.743 1.00 94.38 92 LYS A O 1
ATOM 685 N N . GLU A 1 93 ? 9.018 3.984 -0.206 1.00 93.69 93 GLU A N 1
ATOM 686 C CA . GLU A 1 93 ? 9.735 4.815 0.759 1.00 93.69 93 GLU A CA 1
ATOM 687 C C . GLU A 1 93 ? 10.205 4.007 1.971 1.00 93.69 93 GLU A C 1
ATOM 689 O O . GLU A 1 93 ? 11.342 4.146 2.403 1.00 93.69 93 GLU A O 1
ATOM 694 N N . ALA A 1 94 ? 9.400 3.072 2.474 1.00 94.31 94 ALA A N 1
ATOM 695 C CA . ALA A 1 94 ? 9.803 2.231 3.595 1.00 94.31 94 ALA A CA 1
ATOM 696 C C . ALA A 1 94 ? 10.975 1.295 3.241 1.00 94.31 94 ALA A C 1
ATOM 698 O O . ALA A 1 94 ? 11.879 1.093 4.055 1.00 94.31 94 ALA A O 1
ATOM 699 N N . VAL A 1 95 ? 11.003 0.756 2.016 1.00 92.75 95 VAL A N 1
ATOM 700 C CA . VAL A 1 95 ? 12.174 0.026 1.498 1.00 92.75 95 VAL A CA 1
ATOM 701 C C . VAL A 1 95 ? 13.370 0.961 1.372 1.00 92.75 95 VAL A C 1
ATOM 703 O O . VAL A 1 95 ? 14.479 0.576 1.753 1.00 92.75 95 VAL A O 1
ATOM 706 N N . ARG A 1 96 ? 13.143 2.193 0.898 1.00 91.00 96 ARG A N 1
ATOM 707 C CA . ARG A 1 96 ? 14.189 3.204 0.784 1.00 91.00 96 ARG A CA 1
ATOM 708 C C . ARG A 1 96 ? 14.834 3.459 2.148 1.00 91.00 96 ARG A C 1
ATOM 710 O O . ARG A 1 96 ? 16.025 3.227 2.310 1.00 91.00 96 ARG A O 1
ATOM 717 N N . MET A 1 97 ? 14.032 3.809 3.146 1.00 89.94 97 MET A N 1
ATOM 718 C CA . MET A 1 97 ? 14.490 4.123 4.499 1.00 89.94 97 MET A CA 1
ATOM 719 C C . MET A 1 97 ? 15.181 2.950 5.205 1.00 89.94 97 MET A C 1
ATOM 721 O O . MET A 1 97 ? 16.103 3.172 5.984 1.00 89.94 97 MET A O 1
ATOM 725 N N . LYS A 1 98 ? 14.737 1.706 4.975 1.00 89.94 98 LYS A N 1
ATOM 726 C CA . LYS A 1 98 ? 15.275 0.540 5.695 1.00 89.94 98 LYS A CA 1
ATOM 727 C C . LYS A 1 98 ? 16.550 -0.037 5.079 1.00 89.94 98 LYS A C 1
ATOM 729 O O . LYS A 1 98 ? 17.375 -0.577 5.812 1.00 89.94 98 LYS A O 1
ATOM 734 N N . TYR A 1 99 ? 16.679 0.006 3.755 1.00 82.88 99 TYR A N 1
ATOM 735 C CA . TYR A 1 99 ? 17.715 -0.741 3.031 1.00 82.88 99 TYR A CA 1
ATOM 736 C C . TYR A 1 99 ? 18.627 0.114 2.157 1.00 82.88 99 TYR A C 1
ATOM 738 O O . TYR A 1 99 ? 19.617 -0.410 1.648 1.00 82.88 99 TYR A O 1
ATOM 746 N N . THR A 1 100 ? 18.309 1.391 1.943 1.00 68.50 100 THR A N 1
ATOM 747 C CA . THR A 1 100 ? 19.109 2.215 1.032 1.00 68.50 100 THR A CA 1
ATOM 748 C C . THR A 1 100 ? 20.348 2.733 1.740 1.00 68.50 100 THR A C 1
ATOM 750 O O . THR A 1 100 ? 20.264 3.566 2.634 1.00 68.50 100 THR A O 1
ATOM 753 N N . ASP A 1 101 ? 21.490 2.231 1.284 1.00 67.81 101 ASP A N 1
ATOM 754 C CA . ASP A 1 101 ? 22.741 2.983 1.189 1.00 67.81 101 ASP A CA 1
ATOM 755 C C . ASP A 1 101 ? 22.740 3.760 -0.150 1.00 67.81 101 ASP A C 1
ATOM 757 O O . ASP A 1 101 ? 21.962 3.405 -1.046 1.00 67.81 101 ASP A O 1
ATOM 761 N N . ASP A 1 102 ? 23.601 4.767 -0.338 1.00 62.28 102 ASP A N 1
ATOM 762 C CA . ASP A 1 102 ? 23.589 5.761 -1.445 1.00 62.28 102 ASP A CA 1
ATOM 763 C C . ASP A 1 102 ? 23.583 5.181 -2.888 1.00 62.28 102 ASP A C 1
ATOM 765 O O . ASP A 1 102 ? 23.470 5.908 -3.877 1.00 62.28 102 ASP A O 1
ATOM 769 N N . THR A 1 103 ? 23.689 3.859 -3.045 1.00 69.06 103 THR A N 1
ATOM 770 C CA . THR A 1 103 ? 23.779 3.139 -4.325 1.00 69.06 103 THR A CA 1
ATOM 771 C C . THR A 1 103 ? 22.548 2.301 -4.693 1.00 69.06 103 THR A C 1
ATOM 773 O O . THR A 1 103 ? 22.551 1.676 -5.761 1.00 69.06 103 THR A O 1
ATOM 776 N N . MET A 1 104 ? 21.517 2.244 -3.841 1.00 78.62 104 MET A N 1
ATOM 777 C CA . MET A 1 104 ? 20.315 1.437 -4.085 1.00 78.62 104 MET A CA 1
ATOM 778 C C . MET A 1 104 ? 19.201 2.243 -4.771 1.00 78.62 104 MET A C 1
ATOM 780 O O . MET A 1 104 ? 18.766 3.289 -4.292 1.00 78.62 104 MET A O 1
ATOM 784 N N . THR A 1 105 ? 18.710 1.734 -5.902 1.00 85.19 105 THR A N 1
ATOM 785 C CA . THR A 1 105 ? 17.601 2.312 -6.667 1.00 85.19 105 THR A CA 1
ATOM 786 C C . THR A 1 105 ? 16.330 1.501 -6.445 1.00 85.19 105 THR A C 1
ATOM 788 O O . THR A 1 105 ? 16.229 0.343 -6.847 1.00 85.19 105 THR A O 1
ATOM 791 N N . VAL A 1 106 ? 15.335 2.115 -5.802 1.00 88.50 106 VAL A N 1
ATOM 792 C CA . VAL A 1 106 ? 14.006 1.514 -5.621 1.00 88.50 106 VAL A CA 1
ATOM 793 C C . VAL A 1 106 ? 13.210 1.634 -6.922 1.00 88.50 106 VAL A C 1
ATOM 795 O O . VAL A 1 106 ? 13.076 2.722 -7.479 1.00 88.50 106 VAL A O 1
ATOM 798 N N . GLY A 1 107 ? 12.700 0.506 -7.411 1.00 87.31 107 GLY A N 1
ATOM 799 C CA . GLY A 1 107 ? 12.007 0.360 -8.688 1.00 87.31 107 GLY A CA 1
ATOM 800 C C . GLY A 1 107 ? 10.486 0.249 -8.553 1.00 87.31 107 GLY A C 1
ATOM 801 O O . GLY A 1 107 ? 9.825 1.047 -7.879 1.00 87.31 107 GLY A O 1
ATOM 802 N N . ASN A 1 108 ? 9.904 -0.724 -9.256 1.00 88.25 108 ASN A N 1
ATOM 803 C CA . ASN A 1 108 ? 8.462 -0.958 -9.270 1.00 88.25 108 ASN A CA 1
ATOM 804 C C . ASN A 1 108 ? 7.962 -1.557 -7.942 1.00 88.25 108 ASN A C 1
ATOM 806 O O . ASN A 1 108 ? 8.709 -2.275 -7.273 1.00 88.25 108 ASN A O 1
ATOM 810 N N . ALA A 1 109 ? 6.701 -1.287 -7.597 1.00 92.50 109 ALA A N 1
ATOM 811 C CA . ALA A 1 109 ? 6.002 -1.871 -6.457 1.00 92.50 109 ALA A CA 1
ATOM 812 C C . ALA A 1 109 ? 4.607 -2.338 -6.883 1.00 92.50 109 ALA A C 1
ATOM 814 O O . ALA A 1 109 ? 3.919 -1.619 -7.607 1.00 92.50 109 ALA A O 1
ATOM 815 N N . VAL A 1 110 ? 4.183 -3.517 -6.429 1.00 94.06 110 VAL A N 1
ATOM 816 C CA . VAL A 1 110 ? 2.885 -4.108 -6.786 1.00 94.06 110 VAL A CA 1
ATOM 817 C C . VAL A 1 110 ? 2.217 -4.740 -5.573 1.00 94.06 110 VAL A C 1
ATOM 819 O O . VAL A 1 110 ? 2.892 -5.234 -4.674 1.00 94.06 110 VAL A O 1
ATOM 822 N N . ILE A 1 111 ? 0.886 -4.763 -5.564 1.00 92.88 111 ILE A N 1
ATOM 823 C CA . ILE A 1 111 ? 0.118 -5.507 -4.561 1.00 92.88 111 ILE A CA 1
ATOM 824 C C . ILE A 1 111 ? 0.115 -6.983 -4.961 1.00 92.88 111 ILE A C 1
ATOM 826 O O . ILE A 1 111 ? -0.308 -7.315 -6.074 1.00 92.88 111 ILE A O 1
ATOM 830 N N . SER A 1 112 ? 0.570 -7.850 -4.059 1.00 94.12 112 SER A N 1
ATOM 831 C CA . SER A 1 112 ? 0.670 -9.291 -4.294 1.00 94.12 112 SER A CA 1
ATOM 832 C C . SER A 1 112 ? -0.324 -10.123 -3.512 1.00 94.12 112 SER A C 1
ATOM 834 O O . SER A 1 112 ? -0.720 -11.188 -3.984 1.00 94.12 112 SER A O 1
ATOM 836 N N . ASP A 1 113 ? -0.767 -9.646 -2.355 1.00 96.12 113 ASP A N 1
ATOM 837 C CA . ASP A 1 113 ? -1.744 -10.368 -1.558 1.00 96.12 113 ASP A CA 1
ATOM 838 C C . ASP A 1 113 ? -2.566 -9.443 -0.667 1.00 96.12 113 ASP A C 1
ATOM 840 O O . ASP A 1 113 ? -2.197 -8.292 -0.408 1.00 96.12 113 ASP A O 1
ATOM 844 N N . TYR A 1 114 ? -3.694 -9.963 -0.201 1.00 95.81 114 TYR A N 1
ATOM 845 C CA . TYR A 1 114 ? -4.583 -9.271 0.712 1.00 95.81 114 TYR A CA 1
ATOM 846 C C . TYR A 1 114 ? -5.261 -10.268 1.648 1.00 95.81 114 TYR A C 1
ATOM 848 O O . TYR A 1 114 ? -5.989 -11.158 1.212 1.00 95.81 114 TYR A O 1
ATOM 856 N N . THR A 1 115 ? -5.036 -10.097 2.948 1.00 94.88 115 THR A N 1
ATOM 857 C CA . THR A 1 115 ? -5.705 -10.875 3.994 1.00 94.88 115 THR A CA 1
ATOM 858 C C . THR A 1 115 ? -6.509 -9.949 4.889 1.00 94.88 115 THR A C 1
ATOM 860 O O . THR A 1 115 ? -6.015 -8.913 5.337 1.00 94.88 115 THR A O 1
ATOM 863 N N . ARG A 1 116 ? -7.739 -10.354 5.204 1.00 91.75 116 ARG A N 1
ATOM 864 C CA . ARG A 1 116 ? -8.615 -9.644 6.132 1.00 91.75 116 ARG A CA 1
ATOM 865 C C . ARG A 1 116 ? -9.014 -10.548 7.292 1.00 91.75 116 ARG A C 1
ATOM 867 O O . ARG A 1 116 ? -9.533 -11.640 7.082 1.00 91.75 116 ARG A O 1
ATOM 874 N N . SER A 1 117 ? -8.822 -10.038 8.502 1.00 87.12 117 SER A N 1
ATOM 875 C CA . SER A 1 117 ? -9.190 -10.666 9.772 1.00 87.12 117 SER A CA 1
ATOM 876 C C . SER A 1 117 ? -10.019 -9.698 10.622 1.00 87.12 117 SER A C 1
ATOM 878 O O . SER A 1 117 ? -10.015 -8.486 10.391 1.00 87.12 117 SER A O 1
ATOM 880 N N . SER A 1 118 ? -10.724 -10.204 11.639 1.00 76.94 118 SER A N 1
ATOM 881 C CA . SER A 1 118 ? -11.506 -9.374 12.567 1.00 76.94 118 SER A CA 1
ATOM 882 C C . SER A 1 118 ? -10.590 -8.408 13.333 1.00 76.94 118 SER A C 1
ATOM 884 O O . SER A 1 118 ? -9.919 -8.808 14.283 1.00 76.94 118 SER A O 1
ATOM 886 N N . GLY A 1 119 ? -10.535 -7.146 12.903 1.00 82.12 119 GLY A N 1
ATOM 887 C CA . GLY A 1 119 ? -9.719 -6.101 13.530 1.00 82.12 119 GLY A CA 1
ATOM 888 C C . GLY A 1 119 ? -8.380 -5.806 12.852 1.00 82.12 119 GLY A C 1
ATOM 889 O O . GLY A 1 119 ? -7.704 -4.862 13.256 1.00 82.12 119 GLY A O 1
ATOM 890 N N . LYS A 1 120 ? -7.987 -6.570 11.826 1.00 89.44 120 LYS A N 1
ATOM 891 C CA . LYS A 1 120 ? -6.721 -6.357 11.116 1.00 89.44 120 LYS A CA 1
ATOM 892 C C . LYS A 1 120 ? -6.843 -6.740 9.649 1.00 89.44 120 LYS A C 1
ATOM 894 O O . LYS A 1 120 ? -7.218 -7.865 9.329 1.00 89.44 120 LYS A O 1
ATOM 899 N N . SER A 1 121 ? -6.480 -5.820 8.770 1.00 94.00 121 SER A N 1
ATOM 900 C CA . SER A 1 121 ? -6.388 -6.055 7.330 1.00 94.00 121 SER A CA 1
ATOM 901 C C . SER A 1 121 ? -4.963 -5.801 6.871 1.00 94.00 121 SER A C 1
ATOM 903 O O . SER A 1 121 ? -4.384 -4.778 7.229 1.00 94.00 121 SER A O 1
ATOM 905 N N . THR A 1 122 ? -4.398 -6.713 6.089 1.00 96.44 122 THR A N 1
ATOM 906 C CA . THR A 1 122 ? -3.008 -6.651 5.630 1.00 96.44 122 THR A CA 1
ATOM 907 C C . THR A 1 122 ? -2.969 -6.747 4.113 1.00 96.44 122 THR A C 1
ATOM 909 O O . THR A 1 122 ? -3.399 -7.744 3.536 1.00 96.44 122 THR A O 1
ATOM 912 N N . VAL A 1 123 ? -2.418 -5.719 3.476 1.00 97.00 123 VAL A N 1
ATOM 913 C CA . VAL A 1 123 ? -2.047 -5.706 2.060 1.00 97.00 123 VAL A CA 1
ATOM 914 C C . VAL A 1 123 ? -0.556 -6.010 1.970 1.00 97.00 123 VAL A C 1
ATOM 916 O O . VAL A 1 123 ? 0.265 -5.339 2.600 1.00 97.00 123 VAL A O 1
ATOM 919 N N . VAL A 1 124 ? -0.201 -7.030 1.195 1.00 97.12 124 VAL A N 1
ATOM 920 C CA . VAL A 1 124 ? 1.191 -7.399 0.934 1.00 97.12 124 VAL A CA 1
ATOM 921 C C . VAL A 1 124 ? 1.631 -6.719 -0.353 1.00 97.12 124 VAL A C 1
ATOM 923 O O . VAL A 1 124 ? 0.993 -6.868 -1.398 1.00 97.12 124 VAL A O 1
ATOM 926 N N . ILE A 1 125 ? 2.712 -5.949 -0.268 1.00 96.56 125 ILE A N 1
ATOM 927 C CA . ILE A 1 125 ? 3.274 -5.201 -1.390 1.00 96.56 125 ILE A CA 1
ATOM 928 C C . ILE A 1 125 ? 4.675 -5.730 -1.671 1.00 96.56 125 ILE A C 1
ATOM 930 O O . ILE A 1 125 ? 5.534 -5.738 -0.791 1.00 96.56 125 ILE A O 1
ATOM 934 N N . GLU A 1 126 ? 4.920 -6.148 -2.906 1.00 95.19 126 GLU A N 1
ATOM 935 C CA . GLU A 1 126 ? 6.251 -6.520 -3.371 1.00 95.19 126 GLU A CA 1
ATOM 936 C C . GLU A 1 126 ? 6.912 -5.326 -4.060 1.00 95.19 126 GLU A C 1
ATOM 938 O O . GLU A 1 126 ? 6.330 -4.712 -4.954 1.00 95.19 126 GLU A O 1
ATOM 943 N N . VAL A 1 127 ? 8.139 -5.007 -3.658 1.00 93.31 127 VAL A N 1
ATOM 944 C CA . VAL A 1 127 ? 8.932 -3.887 -4.169 1.00 93.31 127 VAL A CA 1
ATOM 945 C C . VAL A 1 127 ? 10.233 -4.421 -4.754 1.00 93.31 127 VAL A C 1
ATOM 947 O O . VAL A 1 127 ? 10.949 -5.190 -4.118 1.00 93.31 127 VAL A O 1
ATOM 950 N N . SER A 1 128 ? 10.560 -3.996 -5.968 1.00 91.06 128 SER A N 1
ATOM 951 C CA . SER A 1 128 ? 11.853 -4.270 -6.601 1.00 91.06 128 SER A CA 1
ATOM 952 C C . SER A 1 128 ? 12.851 -3.156 -6.292 1.00 91.06 128 SER A C 1
ATOM 954 O O . SER A 1 128 ? 12.476 -1.986 -6.245 1.00 91.06 128 SER A O 1
ATOM 956 N N . ALA A 1 129 ? 14.124 -3.495 -6.116 1.00 89.19 129 ALA A N 1
ATOM 957 C CA . ALA A 1 129 ? 15.215 -2.521 -6.101 1.00 89.19 129 ALA A CA 1
ATOM 958 C C . ALA A 1 129 ? 16.497 -3.147 -6.666 1.00 89.19 129 ALA A C 1
ATOM 960 O O . ALA A 1 129 ? 16.679 -4.351 -6.506 1.00 89.19 129 ALA A O 1
ATOM 961 N N . ALA A 1 130 ? 17.406 -2.383 -7.280 1.00 84.88 130 ALA A N 1
ATOM 962 C CA . ALA A 1 130 ? 18.800 -2.846 -7.395 1.00 84.88 130 ALA A CA 1
ATOM 963 C C . ALA A 1 130 ? 19.663 -2.149 -6.384 1.00 84.88 130 ALA A C 1
ATOM 965 O O . ALA A 1 130 ? 19.480 -0.973 -6.088 1.00 84.88 130 ALA A O 1
ATOM 966 N N . SER A 1 131 ? 20.733 -2.842 -6.032 1.00 78.00 131 SER A N 1
ATOM 967 C CA . SER A 1 131 ? 21.951 -2.195 -5.591 1.00 78.00 131 SER A CA 1
ATOM 968 C C . SER A 1 131 ? 23.057 -2.398 -6.632 1.00 78.00 131 SER A C 1
ATOM 970 O O . SER A 1 131 ? 23.157 -3.436 -7.303 1.00 78.00 131 SER A O 1
ATOM 972 N N . ARG A 1 132 ? 23.889 -1.366 -6.793 1.00 71.44 132 ARG A N 1
ATOM 973 C CA . ARG A 1 132 ? 25.028 -1.371 -7.712 1.00 71.44 132 ARG A CA 1
ATOM 974 C C . ARG A 1 132 ? 25.991 -2.506 -7.330 1.00 71.44 132 ARG A C 1
ATOM 976 O O . ARG A 1 132 ? 26.601 -2.474 -6.271 1.00 71.44 132 ARG A O 1
ATOM 983 N N . GLY A 1 133 ? 26.112 -3.516 -8.193 1.00 69.50 133 GLY A N 1
ATOM 984 C CA . GLY A 1 133 ? 27.005 -4.667 -7.993 1.00 69.50 133 GLY A CA 1
ATOM 985 C C . GLY A 1 133 ? 26.391 -5.892 -7.302 1.00 69.50 133 GLY A C 1
ATOM 986 O O . GLY A 1 133 ? 27.041 -6.933 -7.288 1.00 69.50 133 GLY A O 1
ATOM 987 N N . SER A 1 134 ? 25.156 -5.820 -6.785 1.00 67.12 134 SER A N 1
ATOM 988 C CA . SER A 1 134 ? 24.477 -6.965 -6.138 1.00 67.12 134 SER A CA 1
ATOM 989 C C . SER A 1 134 ? 23.223 -7.465 -6.870 1.00 67.12 134 SER A C 1
ATOM 991 O O . SER A 1 134 ? 22.639 -8.475 -6.478 1.00 67.12 134 SER A O 1
ATOM 993 N N . GLY A 1 135 ? 22.846 -6.806 -7.970 1.00 72.12 135 GLY A N 1
ATOM 994 C CA . GLY A 1 135 ? 21.707 -7.191 -8.799 1.00 72.12 135 GLY A CA 1
ATOM 995 C C . GLY A 1 135 ? 20.361 -6.741 -8.230 1.00 72.12 135 GLY A C 1
ATOM 996 O O . GLY A 1 135 ? 20.281 -5.996 -7.250 1.00 72.12 135 GLY A O 1
ATOM 997 N N . ASN A 1 136 ? 19.288 -7.170 -8.892 1.00 79.38 136 ASN A N 1
ATOM 998 C CA . ASN A 1 136 ? 17.924 -6.791 -8.538 1.00 79.38 136 ASN A CA 1
ATOM 999 C C . ASN A 1 136 ? 17.424 -7.687 -7.394 1.00 79.38 136 ASN A C 1
ATOM 1001 O O . ASN A 1 136 ? 17.543 -8.910 -7.453 1.00 79.38 136 ASN A O 1
ATOM 1005 N N . ARG A 1 137 ? 16.842 -7.081 -6.361 1.00 86.12 137 ARG A N 1
ATOM 1006 C CA . ARG A 1 137 ? 16.291 -7.733 -5.171 1.00 86.12 137 ARG A CA 1
ATOM 1007 C C . ARG A 1 137 ? 14.808 -7.422 -5.026 1.00 86.12 137 ARG A C 1
ATOM 1009 O O . ARG A 1 137 ? 14.336 -6.364 -5.450 1.00 86.12 137 ARG A O 1
ATOM 1016 N N . LYS A 1 138 ? 14.090 -8.354 -4.403 1.00 90.31 138 LYS A N 1
ATOM 1017 C CA . LYS A 1 138 ? 12.689 -8.202 -4.016 1.00 90.31 138 LYS A CA 1
ATOM 1018 C C . LYS A 1 138 ? 12.597 -7.910 -2.530 1.00 90.31 138 LYS A C 1
ATOM 1020 O O . LYS A 1 138 ? 13.307 -8.510 -1.725 1.00 90.31 138 LYS A O 1
ATOM 1025 N N . TYR A 1 139 ? 11.674 -7.037 -2.178 1.00 92.88 139 TYR A N 1
ATOM 1026 C CA . TYR A 1 139 ? 11.307 -6.734 -0.810 1.00 92.88 139 TYR A CA 1
ATOM 1027 C C . TYR A 1 139 ? 9.808 -6.917 -0.647 1.00 92.88 139 TYR A C 1
ATOM 1029 O O . TYR A 1 139 ? 9.038 -6.631 -1.559 1.00 92.88 139 TYR A O 1
ATOM 1037 N N . ILE A 1 140 ? 9.406 -7.393 0.520 1.00 95.12 140 ILE A N 1
ATOM 1038 C CA . ILE A 1 140 ? 8.017 -7.571 0.918 1.00 95.12 140 ILE A CA 1
ATOM 1039 C C . ILE A 1 140 ? 7.713 -6.517 1.976 1.00 95.12 140 ILE A C 1
ATOM 1041 O O . ILE A 1 140 ? 8.432 -6.390 2.971 1.00 95.12 140 ILE A O 1
ATOM 1045 N N . VAL A 1 141 ? 6.645 -5.763 1.757 1.00 97.00 141 VAL A N 1
ATOM 1046 C CA . VAL A 1 141 ? 6.143 -4.736 2.665 1.00 97.00 141 VAL A CA 1
ATOM 1047 C C . VAL A 1 141 ? 4.745 -5.124 3.117 1.00 97.00 141 VAL A C 1
ATOM 1049 O O . VAL A 1 141 ? 3.874 -5.406 2.296 1.00 97.00 141 VAL A O 1
ATOM 1052 N N . LEU A 1 142 ? 4.530 -5.118 4.430 1.00 97.19 142 LEU A N 1
ATOM 1053 C CA . LEU A 1 142 ? 3.215 -5.322 5.025 1.00 97.19 142 LEU A CA 1
ATOM 1054 C C . LEU A 1 142 ? 2.579 -3.962 5.300 1.00 97.19 142 LEU A C 1
ATOM 1056 O O . LEU A 1 142 ? 3.059 -3.200 6.147 1.00 97.19 142 LEU A O 1
ATOM 1060 N N . TYR A 1 143 ? 1.496 -3.666 4.591 1.00 96.44 143 TYR A N 1
ATOM 1061 C CA . TYR A 1 143 ? 0.716 -2.446 4.747 1.00 96.44 143 TYR A CA 1
ATOM 1062 C C . TYR A 1 143 ? -0.601 -2.783 5.440 1.00 96.44 143 TYR A C 1
ATOM 1064 O O . TYR A 1 143 ? -1.443 -3.494 4.895 1.00 96.44 143 TYR A O 1
ATOM 1072 N N . GLU A 1 144 ? -0.743 -2.345 6.684 1.00 95.06 144 GLU A N 1
ATOM 1073 C CA . GLU A 1 144 ? -1.761 -2.848 7.599 1.00 95.06 144 GLU A CA 1
ATOM 1074 C C . GLU A 1 144 ? -2.728 -1.752 8.023 1.00 95.06 144 GLU A C 1
ATOM 1076 O O . GLU A 1 144 ? -2.324 -0.622 8.293 1.00 95.06 144 GLU A O 1
ATOM 1081 N N . ASN A 1 145 ? -4.000 -2.122 8.123 1.00 91.88 145 ASN A N 1
ATOM 1082 C CA . ASN A 1 145 ? -5.040 -1.350 8.779 1.00 91.88 145 ASN A CA 1
ATOM 1083 C C . ASN A 1 145 ? -5.523 -2.137 9.998 1.00 91.88 145 ASN A C 1
ATOM 1085 O O . ASN A 1 145 ? -6.127 -3.207 9.865 1.00 91.88 145 ASN A O 1
ATOM 1089 N N . THR A 1 146 ? -5.216 -1.617 11.182 1.00 88.12 146 THR A N 1
ATOM 1090 C CA . THR A 1 146 ? -5.681 -2.169 12.454 1.00 88.12 146 THR A CA 1
ATOM 1091 C C . THR A 1 146 ? -6.840 -1.321 12.940 1.00 88.12 146 THR A C 1
ATOM 1093 O O . THR A 1 146 ? -6.690 -0.110 13.086 1.00 88.12 146 THR A O 1
ATOM 1096 N N . LEU A 1 147 ? -7.981 -1.955 13.204 1.00 80.88 147 LEU A N 1
ATOM 1097 C CA . LEU A 1 147 ? -9.128 -1.277 13.796 1.00 80.88 147 LEU A CA 1
ATOM 1098 C C . LEU A 1 147 ? -8.833 -1.046 15.274 1.00 80.88 147 LEU A C 1
ATOM 1100 O O . LEU A 1 147 ? -8.784 -1.986 16.071 1.00 80.88 147 LEU A O 1
ATOM 1104 N N . GLU A 1 148 ? -8.629 0.212 15.640 1.00 71.94 148 GLU A N 1
ATOM 1105 C CA . GLU A 1 148 ? -8.533 0.603 17.035 1.00 71.94 148 GLU A CA 1
ATOM 1106 C C . GLU A 1 148 ? -9.942 0.930 17.527 1.00 71.94 148 GLU A C 1
ATOM 1108 O O . GLU A 1 148 ? -10.608 1.834 17.016 1.00 71.94 148 GLU A O 1
ATOM 1113 N N . ARG A 1 149 ? -10.422 0.156 18.509 1.00 68.31 149 ARG A N 1
ATOM 1114 C CA . ARG A 1 149 ? -11.666 0.486 19.203 1.00 68.31 149 ARG A CA 1
ATOM 1115 C C . ARG A 1 149 ? -11.426 1.736 20.032 1.00 68.31 149 ARG A C 1
ATOM 1117 O O . ARG A 1 149 ? -10.691 1.700 21.018 1.00 68.31 149 ARG A O 1
ATOM 1124 N N . ASN A 1 150 ? -12.075 2.818 19.643 1.00 68.81 150 ASN A N 1
ATOM 1125 C CA . ASN A 1 150 ? -12.135 4.029 20.421 1.00 68.81 150 ASN A CA 1
ATOM 1126 C C . ASN A 1 150 ? -12.893 3.730 21.718 1.00 68.81 150 ASN A C 1
ATOM 1128 O O . ASN A 1 150 ? -14.066 3.362 21.716 1.00 68.81 150 ASN A O 1
ATOM 1132 N N . ILE A 1 151 ? -12.185 3.831 22.837 1.00 77.88 151 ILE A N 1
ATOM 1133 C CA . ILE A 1 151 ? -12.710 3.529 24.172 1.00 77.88 151 ILE A CA 1
ATOM 1134 C C . ILE A 1 151 ? -13.398 4.767 24.768 1.00 77.88 151 ILE A C 1
ATOM 1136 O O . ILE A 1 151 ? -14.010 4.683 25.834 1.00 77.88 151 ILE A O 1
ATOM 1140 N N . ASN A 1 152 ? -13.313 5.909 24.080 1.00 84.31 152 ASN A N 1
ATOM 1141 C CA . ASN A 1 152 ? -13.765 7.213 24.534 1.00 84.31 152 ASN A CA 1
ATOM 1142 C C . ASN A 1 152 ? -14.677 7.861 23.485 1.00 84.31 152 ASN A C 1
ATOM 1144 O O . ASN A 1 152 ? -14.524 7.682 22.280 1.00 84.31 152 ASN A O 1
ATOM 1148 N N . CYS A 1 153 ? -15.653 8.630 23.951 1.00 82.88 153 CYS A N 1
ATOM 1149 C CA . CYS A 1 153 ? -16.575 9.356 23.100 1.00 82.88 153 CYS A CA 1
ATOM 1150 C C . CYS A 1 153 ? -15.809 10.434 22.318 1.00 82.88 153 CYS A C 1
ATOM 1152 O O . CYS A 1 153 ? -15.175 11.282 22.948 1.00 82.88 153 CYS A O 1
ATOM 1154 N N . PRO A 1 154 ? -15.894 10.475 20.978 1.00 79.69 154 PRO A N 1
ATOM 1155 C CA . PRO A 1 154 ? -15.195 11.482 20.178 1.00 79.69 154 PRO A CA 1
ATOM 1156 C C . PRO A 1 154 ? -15.720 12.907 20.417 1.00 79.69 154 PRO A C 1
ATOM 1158 O O . PRO A 1 154 ? -15.010 13.869 20.151 1.00 79.69 154 PRO A O 1
ATOM 1161 N N . HIS A 1 155 ? -16.942 13.054 20.943 1.00 85.19 155 HIS A N 1
ATOM 1162 C CA . HIS A 1 155 ? -17.554 14.360 21.190 1.00 85.19 155 HIS A CA 1
ATOM 1163 C C . HIS A 1 155 ? -17.206 14.951 22.568 1.00 85.19 155 HIS A C 1
ATOM 1165 O O . HIS A 1 155 ? -17.137 16.168 22.713 1.00 85.19 155 HIS A O 1
ATOM 1171 N N . CYS A 1 156 ? -17.043 14.129 23.611 1.00 87.62 156 CYS A N 1
ATOM 1172 C CA . CYS A 1 156 ? -16.830 14.628 24.982 1.00 87.62 156 CYS A CA 1
ATOM 1173 C C . CYS A 1 156 ? -15.674 13.966 25.743 1.00 87.62 156 CYS A C 1
ATOM 1175 O O . CYS A 1 156 ? -15.384 14.363 26.867 1.00 87.62 156 CYS A O 1
ATOM 1177 N N . GLY A 1 157 ? -15.034 12.941 25.178 1.00 83.75 157 GLY A N 1
ATOM 1178 C CA . GLY A 1 157 ? -13.940 12.201 25.810 1.00 83.75 157 GLY A CA 1
ATOM 1179 C C . GLY A 1 157 ? -14.361 11.187 26.882 1.00 83.75 157 GLY A C 1
ATOM 1180 O O . GLY A 1 157 ? -13.505 10.461 27.385 1.00 83.75 157 GLY A O 1
ATOM 1181 N N . ALA A 1 158 ? -15.650 11.086 27.227 1.00 87.12 158 ALA A N 1
ATOM 1182 C CA . ALA A 1 158 ? -16.131 10.153 28.249 1.00 87.12 158 ALA A CA 1
ATOM 1183 C C . ALA A 1 158 ? -15.959 8.679 27.824 1.00 87.12 158 ALA A C 1
ATOM 1185 O O . ALA A 1 158 ? -16.089 8.377 26.638 1.00 87.12 158 ALA A O 1
ATOM 1186 N N . PRO A 1 159 ? -15.685 7.742 28.746 1.00 84.50 159 PRO A N 1
ATOM 1187 C CA . PRO A 1 159 ? -15.496 6.335 28.404 1.00 84.50 159 PRO A CA 1
ATOM 1188 C C . PRO A 1 159 ? -16.778 5.713 27.831 1.00 84.50 159 PRO A C 1
ATOM 1190 O O . PRO A 1 159 ? -17.860 5.850 28.392 1.00 84.50 159 PRO A O 1
ATOM 1193 N N . LEU A 1 160 ? -16.664 4.966 26.732 1.00 78.19 160 LEU A N 1
ATOM 1194 C CA . LEU A 1 160 ? -17.809 4.333 26.062 1.00 78.19 160 LEU A CA 1
ATOM 1195 C C . LEU A 1 160 ? -18.296 3.045 26.743 1.00 78.19 160 LEU A C 1
ATOM 1197 O O . LEU A 1 160 ? -19.284 2.465 26.307 1.00 78.19 160 LEU A O 1
ATOM 1201 N N . LYS A 1 161 ? -17.641 2.616 27.828 1.00 75.06 161 LYS A N 1
ATOM 1202 C CA . LYS A 1 161 ? -17.957 1.381 28.570 1.00 75.06 161 LYS A CA 1
ATOM 1203 C C . LYS A 1 161 ? -19.391 1.351 29.113 1.00 75.06 161 LYS A C 1
ATOM 1205 O O . LYS A 1 161 ? -19.974 0.278 29.191 1.00 75.06 161 LYS A O 1
ATOM 1210 N N . ASP A 1 162 ? -19.943 2.526 29.414 1.00 68.38 162 ASP A N 1
ATOM 1211 C CA . ASP A 1 162 ? -21.279 2.693 30.000 1.00 68.38 162 ASP A CA 1
ATOM 1212 C C . ASP A 1 162 ? -22.333 3.117 28.959 1.00 68.38 162 ASP A C 1
ATOM 1214 O O . ASP A 1 162 ? -23.483 3.395 29.296 1.00 68.38 162 ASP A O 1
ATOM 1218 N N . SER A 1 163 ? -21.952 3.207 27.679 1.00 70.62 163 SER A N 1
ATOM 1219 C CA . SER A 1 163 ? -22.862 3.615 26.604 1.00 70.62 163 SER A CA 1
ATOM 1220 C C . SER A 1 163 ? -23.693 2.426 26.114 1.00 70.62 163 SER A C 1
ATOM 1222 O O . SER A 1 163 ? -23.159 1.357 25.823 1.00 70.62 163 SER A O 1
ATOM 1224 N N . VAL A 1 164 ? -25.013 2.608 26.014 1.00 65.00 164 VAL A N 1
ATOM 1225 C CA . VAL A 1 164 ? -25.946 1.585 25.520 1.00 65.00 164 VAL A CA 1
ATOM 1226 C C . VAL A 1 164 ? -26.187 1.815 24.028 1.00 65.00 164 VAL A C 1
ATOM 1228 O O . VAL A 1 164 ? -26.786 2.812 23.627 1.00 65.00 164 VAL A O 1
ATOM 1231 N N . GLY A 1 165 ? -25.722 0.886 23.190 1.00 70.94 165 GLY A N 1
ATOM 1232 C CA . GLY A 1 165 ? -25.833 0.999 21.734 1.00 70.94 165 GLY A CA 1
ATOM 1233 C C . GLY A 1 165 ? -24.929 2.094 21.156 1.00 70.94 165 GLY A C 1
ATOM 1234 O O . GLY A 1 165 ? -23.787 2.250 21.576 1.00 70.94 165 GLY A O 1
ATOM 1235 N N . ASN A 1 166 ? -25.438 2.857 20.186 1.00 76.81 166 ASN A N 1
ATOM 1236 C CA . ASN A 1 166 ? -24.672 3.886 19.468 1.00 76.81 166 ASN A CA 1
ATOM 1237 C C . ASN A 1 166 ? -24.879 5.302 20.039 1.00 76.81 166 ASN A C 1
ATOM 1239 O O . ASN A 1 166 ? -24.711 6.271 19.306 1.00 76.81 166 ASN A O 1
ATOM 1243 N N . ILE A 1 167 ? -25.295 5.459 21.300 1.00 84.38 167 ILE A N 1
ATOM 1244 C CA . ILE A 1 167 ? -25.519 6.776 21.921 1.00 84.38 167 ILE A CA 1
ATOM 1245 C C . ILE A 1 167 ? -24.660 6.889 23.179 1.00 84.38 167 ILE A C 1
ATOM 1247 O O . ILE A 1 167 ? -24.706 6.027 24.056 1.00 84.38 167 ILE A O 1
ATOM 1251 N N . CYS A 1 168 ? -23.875 7.963 23.276 1.00 85.25 168 CYS A N 1
ATOM 1252 C CA . CYS A 1 168 ? -23.050 8.234 24.445 1.00 85.25 168 CYS A CA 1
ATOM 1253 C C . CYS A 1 168 ? -23.929 8.517 25.671 1.00 85.25 168 CYS A C 1
ATOM 1255 O O . CYS A 1 168 ? -24.687 9.487 25.676 1.00 85.25 168 CYS A O 1
ATOM 1257 N N . ALA A 1 169 ? -23.763 7.738 26.742 1.00 87.88 169 ALA A N 1
ATOM 1258 C CA . ALA A 1 169 ? -24.527 7.904 27.984 1.00 87.88 169 ALA A CA 1
ATOM 1259 C C . ALA A 1 169 ? -24.275 9.243 28.714 1.00 87.88 169 ALA A C 1
ATOM 1261 O O . ALA A 1 169 ? -25.060 9.627 29.574 1.00 87.88 169 ALA A O 1
ATOM 1262 N N . TYR A 1 170 ? -23.194 9.956 28.377 1.00 89.12 170 TYR A N 1
ATOM 1263 C CA . TYR A 1 170 ? -22.786 11.182 29.071 1.00 89.12 170 TYR A CA 1
ATOM 1264 C C . TYR A 1 170 ? -23.214 12.459 28.350 1.00 89.12 170 TYR A C 1
ATOM 1266 O O . TYR A 1 170 ? -23.757 13.362 28.976 1.00 89.12 170 TYR A O 1
ATOM 1274 N N . CYS A 1 171 ? -22.948 12.564 27.044 1.00 89.88 171 CYS A N 1
ATOM 1275 C CA . CYS A 1 171 ? -23.273 13.768 26.270 1.00 89.88 171 CYS A CA 1
ATOM 1276 C C . CYS A 1 171 ? -24.449 13.583 25.304 1.00 89.88 171 CYS A C 1
ATOM 1278 O O . CYS A 1 171 ? -24.836 14.542 24.646 1.00 89.88 171 CYS A O 1
ATOM 1280 N N . GLY A 1 172 ? -24.985 12.365 25.171 1.00 86.69 172 GLY A N 1
ATOM 1281 C CA . GLY A 1 172 ? -26.091 12.062 24.260 1.00 86.69 172 GLY A CA 1
ATOM 1282 C C . GLY A 1 172 ? -25.726 12.058 22.772 1.00 86.69 172 GLY A C 1
ATOM 1283 O O . GLY A 1 172 ? -26.611 11.877 21.942 1.00 86.69 172 GLY A O 1
ATOM 1284 N N . SER A 1 173 ? -24.450 12.249 22.407 1.00 87.50 173 SER A N 1
ATOM 1285 C CA . SER A 1 173 ? -24.024 12.211 21.000 1.00 87.50 173 SER A CA 1
ATOM 1286 C C . SER A 1 173 ? -24.151 10.809 20.395 1.00 87.50 173 SER A C 1
ATOM 1288 O O . SER A 1 173 ? -23.956 9.800 21.080 1.00 87.50 173 SER A O 1
ATOM 1290 N N . GLN A 1 174 ? -24.460 10.754 19.099 1.00 85.06 174 GLN A N 1
ATOM 1291 C CA . GLN A 1 174 ? -24.479 9.513 18.334 1.00 85.06 174 GLN A CA 1
ATOM 1292 C C . GLN A 1 174 ? -23.043 9.100 17.983 1.00 85.06 174 GLN A C 1
ATOM 1294 O O . GLN A 1 174 ? -22.254 9.894 17.474 1.00 85.06 174 GLN A O 1
ATOM 1299 N N . ILE A 1 175 ? -22.692 7.853 18.282 1.00 79.31 175 ILE A N 1
ATOM 1300 C CA . ILE A 1 175 ? -21.369 7.278 18.058 1.00 79.31 175 ILE A CA 1
ATOM 1301 C C . ILE A 1 175 ? -21.378 6.647 16.667 1.00 79.31 175 ILE A C 1
ATOM 1303 O O . ILE A 1 175 ? -21.646 5.456 16.493 1.00 79.31 175 ILE A O 1
ATOM 1307 N N . GLU A 1 176 ? -21.120 7.463 15.652 1.00 66.38 176 GLU A N 1
ATOM 1308 C CA . GLU A 1 176 ? -20.929 6.982 14.287 1.00 66.38 176 GLU A CA 1
ATOM 1309 C C . GLU A 1 176 ? -19.527 6.370 14.177 1.00 66.38 176 GLU A C 1
ATOM 1311 O O . GLU A 1 176 ? -18.544 7.059 13.936 1.00 66.38 176 GLU A O 1
ATOM 1316 N N . LYS A 1 177 ? -19.452 5.052 14.410 1.00 59.75 177 LYS A N 1
ATOM 1317 C CA . LYS A 1 177 ? -18.240 4.210 14.377 1.00 59.75 177 LYS A CA 1
ATOM 1318 C C . LYS A 1 177 ? -17.216 4.538 15.471 1.00 59.75 177 LYS A C 1
ATOM 1320 O O . LYS A 1 177 ? -16.324 5.362 15.314 1.00 59.75 177 LYS A O 1
ATOM 1325 N N . ALA A 1 178 ? -17.259 3.762 16.553 1.00 57.41 178 ALA A N 1
ATOM 1326 C CA . ALA A 1 178 ? -16.204 3.720 17.569 1.00 57.41 178 ALA A CA 1
ATOM 1327 C C . ALA A 1 178 ? -14.916 3.019 17.081 1.00 57.41 178 ALA A C 1
ATOM 1329 O O . ALA A 1 178 ? -14.136 2.551 17.899 1.00 57.41 178 ALA A O 1
ATOM 1330 N N . GLU A 1 179 ? -14.691 2.885 15.775 1.00 62.00 179 GLU A N 1
ATOM 1331 C CA . GLU A 1 179 ? -13.525 2.205 15.212 1.00 62.00 179 GLU A CA 1
ATOM 1332 C C . GLU A 1 179 ? -12.823 3.160 14.252 1.00 62.00 179 GLU A C 1
ATOM 1334 O O . GLU A 1 179 ? -13.370 3.515 13.206 1.00 62.00 179 GLU A O 1
ATOM 1339 N N . SER A 1 180 ? -11.617 3.588 14.618 1.00 64.19 180 SER A N 1
ATOM 1340 C CA . SER A 1 180 ? -10.735 4.352 13.738 1.00 64.19 180 SER A CA 1
ATOM 1341 C C . SER A 1 180 ? -9.601 3.435 13.301 1.00 64.19 180 SER A C 1
ATOM 1343 O O . SER A 1 180 ? -8.752 3.054 14.106 1.00 64.19 180 SER A O 1
ATOM 1345 N N . GLY A 1 181 ? -9.629 3.034 12.034 1.00 70.06 181 GLY A N 1
ATOM 1346 C CA . GLY A 1 181 ? -8.523 2.346 11.382 1.00 70.06 181 GLY A CA 1
ATOM 1347 C C . GLY A 1 181 ? -7.655 3.332 10.609 1.00 70.06 181 GLY A C 1
ATOM 1348 O O . GLY A 1 181 ? -8.118 4.394 10.198 1.00 70.06 181 GLY A O 1
ATOM 1349 N N . GLY A 1 182 ? -6.394 2.978 10.396 1.00 85.50 182 GLY A N 1
ATOM 1350 C CA . GLY A 1 182 ? -5.471 3.772 9.595 1.00 85.50 182 GLY A CA 1
ATOM 1351 C C . GLY A 1 182 ? -4.455 2.874 8.916 1.00 85.50 182 GLY A C 1
ATOM 1352 O O . GLY A 1 182 ? -3.851 2.011 9.557 1.00 85.50 182 GLY A O 1
ATOM 1353 N N . TRP A 1 183 ? -4.280 3.071 7.615 1.00 92.81 183 TRP A N 1
ATOM 1354 C CA . TRP A 1 183 ? -3.329 2.307 6.827 1.00 92.81 183 TRP A CA 1
ATOM 1355 C C . TRP A 1 183 ? -1.887 2.758 7.095 1.00 92.81 183 TRP A C 1
ATOM 1357 O O . TRP A 1 183 ? -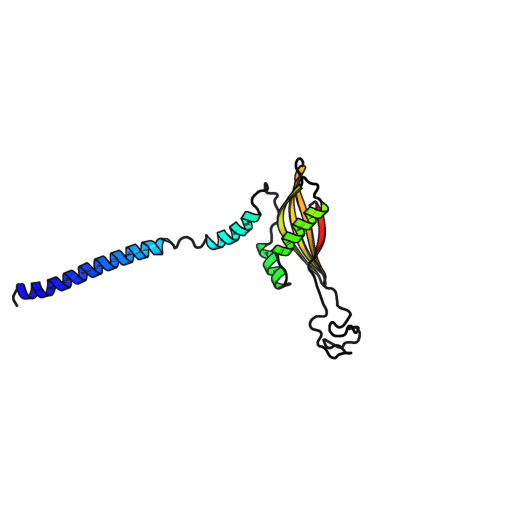1.555 3.936 6.941 1.00 92.81 183 TRP A O 1
ATOM 1367 N N . LYS A 1 184 ? -1.010 1.824 7.472 1.00 94.75 184 LYS A N 1
ATOM 1368 C CA . LYS A 1 184 ? 0.401 2.103 7.785 1.00 94.75 184 LYS A CA 1
ATOM 1369 C C . LYS A 1 184 ? 1.329 0.965 7.384 1.00 94.75 184 LYS A C 1
ATOM 1371 O O . LYS A 1 184 ? 0.942 -0.201 7.376 1.00 94.75 184 LYS A O 1
ATOM 1376 N N . VAL A 1 185 ? 2.588 1.292 7.095 1.00 96.62 185 VAL A N 1
ATOM 1377 C CA . VAL A 1 185 ? 3.627 0.269 6.913 1.00 96.62 185 VAL A CA 1
ATOM 1378 C C . VAL A 1 185 ? 3.976 -0.316 8.278 1.00 96.62 185 VAL A C 1
ATOM 1380 O O . VAL A 1 185 ? 4.382 0.408 9.182 1.00 96.62 185 VAL A O 1
ATOM 1383 N N . SER A 1 186 ? 3.805 -1.626 8.424 1.00 94.75 186 SER A N 1
ATOM 1384 C CA . SER A 1 186 ? 4.064 -2.358 9.671 1.00 94.75 186 SER A CA 1
ATOM 1385 C C . SER A 1 186 ? 5.384 -3.127 9.637 1.00 94.75 186 SER A C 1
ATOM 1387 O O . SER A 1 186 ? 6.055 -3.260 10.657 1.00 94.75 186 SER A O 1
ATOM 1389 N N . SER A 1 187 ? 5.776 -3.628 8.463 1.00 95.62 187 SER A N 1
ATOM 1390 C CA . SER A 1 187 ? 6.992 -4.413 8.283 1.00 95.62 187 SER A CA 1
ATOM 1391 C C . SER A 1 187 ? 7.538 -4.268 6.869 1.00 95.62 187 SER A C 1
ATOM 1393 O O . SER A 1 187 ? 6.793 -4.056 5.914 1.00 95.62 187 SER A O 1
ATOM 1395 N N . VAL A 1 188 ? 8.855 -4.410 6.755 1.00 95.38 188 VAL A N 1
ATOM 1396 C CA . VAL A 1 188 ? 9.613 -4.398 5.502 1.00 95.38 188 VAL A CA 1
ATOM 1397 C C . VAL A 1 188 ? 10.678 -5.486 5.620 1.00 95.38 188 VAL A C 1
ATOM 1399 O O . VAL A 1 188 ? 11.450 -5.480 6.584 1.00 95.38 188 VAL A O 1
ATOM 1402 N N . MET A 1 189 ? 10.727 -6.423 4.682 1.00 93.44 189 MET A N 1
ATOM 1403 C CA . MET A 1 189 ? 11.651 -7.562 4.709 1.00 93.44 189 MET A CA 1
ATOM 1404 C C . MET A 1 189 ? 12.152 -7.907 3.305 1.00 93.44 189 MET A C 1
ATOM 1406 O O . MET A 1 189 ? 11.513 -7.554 2.319 1.00 93.44 189 MET A O 1
ATOM 1410 N N . ALA A 1 190 ? 13.305 -8.569 3.197 1.00 89.50 190 ALA A N 1
ATOM 1411 C CA . ALA A 1 190 ? 13.748 -9.141 1.924 1.00 89.50 190 ALA A CA 1
ATOM 1412 C C . ALA A 1 190 ? 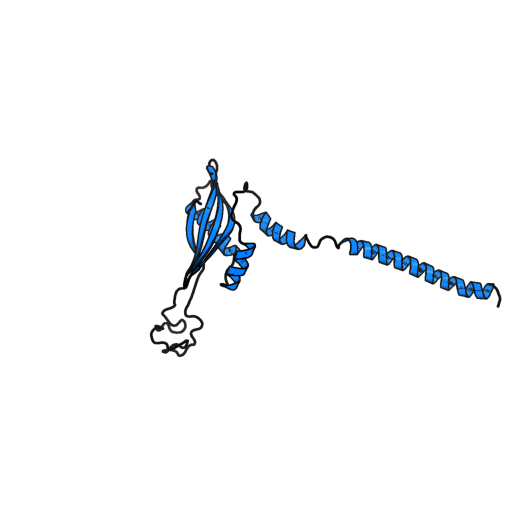12.854 -10.342 1.567 1.00 89.50 190 ALA A C 1
ATOM 1414 O O . ALA A 1 190 ? 12.451 -11.081 2.470 1.00 89.50 190 ALA A O 1
ATOM 1415 N N . GLY A 1 191 ? 12.513 -10.494 0.286 1.00 79.56 191 GLY A N 1
ATOM 1416 C CA . GLY A 1 191 ? 11.612 -11.542 -0.213 1.00 79.56 191 GLY A CA 1
ATOM 1417 C C . GLY A 1 191 ? 12.231 -12.479 -1.232 1.00 79.56 191 GLY A C 1
ATOM 1418 O O . GLY A 1 191 ? 13.469 -12.453 -1.400 1.00 79.56 191 GLY A O 1
#

Sequence (191 aa):
MEITDVLFAIVPILFVVVFISVFTVVIVTIVKGISSSHRMTGAVDRTISQAMDSISGGFQSLMLNNRGGVLIPQITADFPDFSPTVALGCAKEAVRMKYTDDTMTVGNAVISDYTRSSGKSTVVIEVSAASRGSGNRKYIVLYENTLERNINCPHCGAPLKDSVGNICAYCGSQIEKAESGGWKVSSVMAG

Radius of gyration: 32.84 Å; chains: 1; bounding box: 73×34×109 Å

Foldseek 3Di:
DDPVVVCVVVVVVVVVVVVVVVVVVVCVVVCCVVVVPPPPPPVVVVVVVVVVCVLQPDAPDDPDQAPCVPVVVVVCVVPVPDDPVVVQVQLQVVCCVPPDDPFKAKGDKHFRDWDDDDFKIWTWMWTWMDGDPPGIFIKIWIKMKGWDQQQAQPVPRHGCPPPDPQARPPPRDGNPDSTDIDIDTDDMGTD

Secondary structure (DSSP, 8-state):
--HHHHHHHHHHHHHHHHHHHHHHHHHHHHHHHHHTT-S-TTSHHHHHHHHHHTTSTTS--------HHHHHHHHHHH-TT--HHHHHHHHHHHHHHHH--TTEEEEEEEEEEEEEETTEEEEEEEEEEEETTTEEEEEEEEEEEEEEE--B-TTT--BGGG--TTB-TTT--B-S-SEEEEEEEEEEEE-